Protein AF-A0A7R9ZT60-F1 (afdb_monomer_lite)

Foldseek 3Di:
DVVVVVVVVVLVVVLVVVVVVLQVVQVQQQDQCNPVVSVVVVQDAFPDKDDWDWQADPVPDDLQAWTWIWMWTAGLFKIKIKIKTFQAHPDAQKKKAFWWKDQPDKPFPQKAWDDWATDGIGHHRGIHIIMTMITGDLVRDPFKMKTWIKIKIFIFGADRVRRHGPDDDPPDPPRGGHIDIGTTDIDMDGSVSSD

InterPro domains:
  IPR013040 Coatomer, gamma subunit, appendage, Ig-like subdomain [PF08752] (29-165)
  IPR013041 Clathrin adaptor, appendage, Ig-like subdomain superfamily [SSF49348] (42-165)
  IPR037067 Coatomer, gamma subunit, appendage domain superfamily [G3DSA:2.60.40.1480] (16-170)

Sequence (195 aa):
RRLTVVSSLLRSKYVALKEKLTDAQLKAQASLHVVPQLKSLNLGDPIHSTKPIKARPSSSASSTFPDVTIVKHFFPRHVVIQAIVTNNANVDGRALGNVAFVVAESSEEAIQPAIRVPIRVLPHKAGGAAWCVLSALPQRMEGTATLTCELRYTVLAIDTTTGAPLSFGLGNPGSNGRTFIEELQDLEVFSSHFA

pLDDT: mean 88.37, std 12.31, range [35.12, 98.19]

Radius of gyration: 19.37 Å; chains: 1; bounding box: 49×36×64 Å

Structure (mmCIF, N/CA/C/O back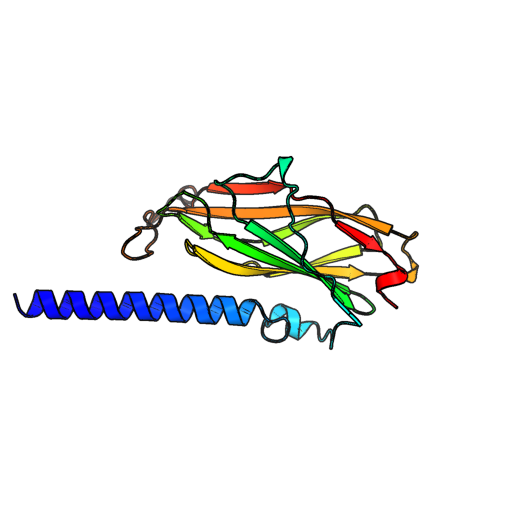bone):
data_AF-A0A7R9ZT60-F1
#
_entry.id   AF-A0A7R9ZT60-F1
#
loop_
_atom_site.group_PDB
_atom_site.id
_atom_site.type_symbol
_atom_site.label_atom_id
_atom_site.label_alt_id
_atom_site.label_comp_id
_atom_site.label_asym_id
_atom_site.label_entity_id
_atom_site.label_seq_id
_atom_site.pdbx_PDB_ins_code
_atom_site.Cartn_x
_atom_site.Cartn_y
_atom_site.Cartn_z
_atom_site.occupancy
_atom_site.B_iso_or_equiv
_atom_site.auth_seq_id
_atom_site.auth_comp_id
_atom_site.auth_asym_id
_atom_site.auth_atom_id
_atom_site.pdbx_PDB_model_num
ATOM 1 N N . ARG A 1 1 ? 26.940 -8.535 -38.379 1.00 63.97 1 ARG A N 1
ATOM 2 C CA . ARG A 1 1 ? 25.477 -8.404 -38.625 1.00 63.97 1 ARG A CA 1
ATOM 3 C C . ARG A 1 1 ? 24.659 -9.511 -37.942 1.00 63.97 1 ARG A C 1
ATOM 5 O O . ARG A 1 1 ? 23.890 -9.163 -37.064 1.00 63.97 1 ARG A O 1
ATOM 12 N N . ARG A 1 2 ? 24.840 -10.815 -38.237 1.00 74.00 2 ARG A N 1
ATOM 13 C CA . ARG A 1 2 ? 24.068 -11.905 -37.577 1.00 74.00 2 ARG A CA 1
ATOM 14 C C . ARG A 1 2 ? 24.218 -11.957 -36.045 1.00 7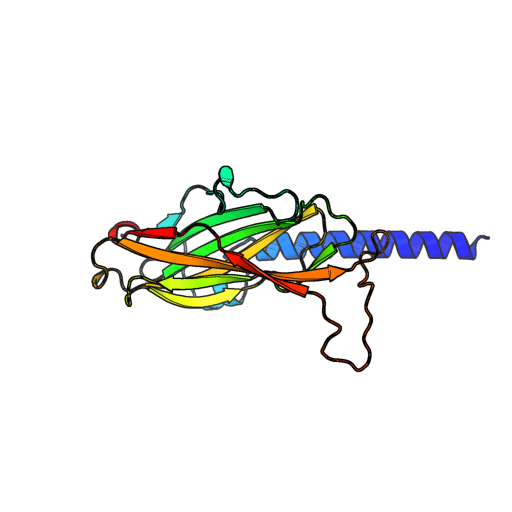4.00 2 ARG A C 1
ATOM 16 O O . ARG A 1 2 ? 23.215 -12.022 -35.351 1.00 74.00 2 ARG A O 1
ATOM 23 N N . LEU A 1 3 ? 25.441 -11.836 -35.520 1.00 75.75 3 LEU A N 1
ATOM 24 C CA . LEU A 1 3 ? 25.692 -11.823 -34.067 1.00 75.75 3 LEU A CA 1
ATOM 25 C C . LEU A 1 3 ? 25.006 -10.649 -33.346 1.00 75.75 3 LEU A C 1
ATOM 27 O O . LEU A 1 3 ? 24.525 -10.810 -32.232 1.00 75.75 3 LEU A O 1
ATOM 31 N N . THR A 1 4 ? 24.909 -9.491 -34.005 1.00 79.00 4 THR A N 1
ATOM 32 C CA . THR A 1 4 ? 24.228 -8.294 -33.488 1.00 79.00 4 THR A CA 1
ATOM 33 C C . THR A 1 4 ? 22.714 -8.493 -33.379 1.00 79.00 4 THR A C 1
ATOM 35 O O . THR A 1 4 ? 22.101 -8.017 -32.433 1.00 79.00 4 THR A O 1
ATOM 38 N N . VAL A 1 5 ? 22.112 -9.216 -34.329 1.00 83.19 5 VAL A N 1
ATOM 39 C CA . VAL A 1 5 ? 20.673 -9.535 -34.316 1.00 83.19 5 VAL A CA 1
ATOM 40 C C . VAL A 1 5 ? 20.353 -10.596 -33.262 1.00 83.19 5 VAL A C 1
ATOM 42 O O . VAL A 1 5 ? 19.357 -10.497 -32.554 1.00 83.19 5 VAL A O 1
ATOM 45 N N . VAL A 1 6 ? 21.211 -11.608 -33.112 1.00 84.88 6 VAL A N 1
ATOM 46 C CA . VAL A 1 6 ? 21.026 -12.634 -32.074 1.00 84.88 6 VAL A CA 1
ATOM 47 C C . VAL A 1 6 ? 21.158 -12.022 -30.677 1.00 84.88 6 VAL A C 1
ATOM 49 O O . VAL A 1 6 ? 20.345 -12.310 -29.800 1.00 84.88 6 VAL A O 1
ATOM 52 N N . SER A 1 7 ? 22.140 -11.141 -30.463 1.00 83.25 7 SER A N 1
ATOM 53 C CA . SER A 1 7 ? 22.322 -10.487 -29.165 1.00 83.25 7 SER A CA 1
ATOM 54 C C . SER A 1 7 ? 21.189 -9.515 -28.826 1.00 83.25 7 SER A C 1
ATOM 56 O O . SER A 1 7 ? 20.763 -9.477 -27.670 1.00 83.25 7 SER A O 1
ATOM 58 N N . SER A 1 8 ? 20.647 -8.779 -29.803 1.00 82.38 8 SER A N 1
ATOM 59 C CA . SER A 1 8 ? 19.479 -7.919 -29.575 1.00 82.38 8 SER A CA 1
ATOM 60 C C . SER A 1 8 ? 18.228 -8.732 -29.229 1.00 82.38 8 SER A C 1
ATOM 62 O O . SER A 1 8 ? 17.511 -8.373 -28.294 1.00 82.38 8 SER A O 1
ATOM 64 N N . LEU A 1 9 ? 18.011 -9.869 -29.897 1.00 87.50 9 LEU A N 1
ATOM 65 C CA . LEU A 1 9 ? 16.890 -10.766 -29.613 1.00 87.50 9 LEU A CA 1
ATOM 66 C C . LEU A 1 9 ? 16.971 -11.366 -28.201 1.00 87.50 9 LEU A C 1
ATOM 68 O O . LEU A 1 9 ? 15.975 -11.388 -27.478 1.00 87.50 9 LEU A O 1
ATOM 72 N N . LEU A 1 10 ? 18.159 -11.817 -27.783 1.00 88.69 10 LEU A N 1
ATOM 73 C CA . LEU A 1 10 ? 18.378 -12.346 -26.432 1.00 88.69 10 LEU A CA 1
ATOM 74 C C . LEU A 1 10 ? 18.135 -11.283 -25.357 1.00 88.69 10 LEU A C 1
ATOM 76 O O . LEU A 1 10 ? 17.474 -11.574 -24.360 1.00 88.69 10 LEU A O 1
ATOM 80 N N . ARG A 1 11 ? 18.611 -10.048 -25.572 1.00 84.38 11 ARG A N 1
ATOM 81 C CA . ARG A 1 11 ? 18.344 -8.922 -24.662 1.00 84.38 11 ARG A CA 1
ATOM 82 C C . ARG A 1 11 ? 16.852 -8.622 -24.567 1.00 84.38 11 ARG A C 1
ATOM 84 O O . ARG A 1 11 ? 16.339 -8.514 -23.460 1.00 84.38 11 ARG A O 1
ATOM 91 N N . SER A 1 12 ? 16.153 -8.556 -25.699 1.00 85.12 12 SER A N 1
ATOM 92 C CA . SER A 1 12 ? 14.703 -8.337 -25.728 1.00 85.12 12 SER A CA 1
ATOM 93 C C . SER A 1 12 ? 13.950 -9.428 -24.957 1.00 85.12 12 SER A C 1
ATOM 95 O O . SER A 1 12 ? 13.127 -9.121 -24.094 1.00 85.12 12 SER A O 1
ATOM 97 N N . LYS A 1 13 ? 14.294 -10.704 -25.178 1.00 88.69 13 LYS A N 1
ATOM 98 C CA . LYS A 1 13 ? 13.689 -11.829 -24.450 1.00 88.69 13 LYS A CA 1
ATOM 99 C C . LYS A 1 13 ? 13.972 -11.764 -22.947 1.00 88.69 13 LYS A C 1
ATOM 101 O O . LYS A 1 13 ? 13.076 -12.037 -22.152 1.00 88.69 13 LYS A O 1
ATOM 106 N N . TYR A 1 14 ? 15.196 -11.410 -22.559 1.00 87.56 14 TYR A N 1
ATOM 107 C CA . TYR A 1 14 ? 15.568 -11.241 -21.155 1.00 87.56 14 TYR A CA 1
ATOM 108 C C . TYR A 1 14 ? 14.751 -10.132 -20.479 1.00 87.56 14 TYR A C 1
ATOM 110 O O . TYR A 1 14 ? 14.194 -10.365 -19.408 1.00 87.56 14 TYR A O 1
ATOM 118 N N . VAL A 1 15 ? 14.622 -8.964 -21.120 1.00 86.06 15 VAL A N 1
ATOM 119 C CA . VAL A 1 15 ? 13.821 -7.839 -20.604 1.00 86.06 15 VAL A CA 1
ATOM 120 C C . VAL A 1 15 ? 12.359 -8.255 -20.422 1.00 86.06 15 VAL A C 1
ATOM 122 O O . VAL A 1 15 ? 11.822 -8.098 -19.329 1.00 86.06 15 VAL A O 1
ATOM 125 N N . ALA A 1 16 ? 11.756 -8.898 -21.426 1.00 87.19 16 ALA A N 1
ATOM 126 C CA . ALA A 1 16 ? 10.368 -9.356 -21.347 1.00 87.19 16 ALA A CA 1
ATOM 127 C C . ALA A 1 16 ? 10.136 -10.412 -20.247 1.00 87.19 16 ALA A C 1
ATOM 129 O O . ALA A 1 16 ? 9.094 -10.429 -19.595 1.00 87.19 16 ALA A O 1
ATOM 130 N N . LEU A 1 17 ? 11.094 -11.320 -20.023 1.00 90.81 17 LEU A N 1
ATOM 131 C CA . LEU A 1 17 ? 11.002 -12.302 -18.935 1.00 90.81 17 LEU A CA 1
ATOM 132 C C . LEU A 1 17 ? 11.141 -11.647 -17.559 1.00 90.81 17 LEU A C 1
ATOM 134 O O . LEU A 1 17 ? 10.429 -12.028 -16.632 1.00 90.81 17 LEU A O 1
ATOM 138 N N . LYS A 1 18 ? 12.033 -10.661 -17.430 1.00 87.50 18 LYS A N 1
ATOM 139 C CA . LYS A 1 18 ? 12.212 -9.890 -16.197 1.00 87.50 18 LYS A CA 1
ATOM 140 C C . LYS A 1 18 ? 10.949 -9.101 -15.843 1.00 87.50 18 LYS A C 1
ATOM 142 O O . LYS A 1 18 ? 10.553 -9.094 -14.680 1.00 87.50 18 LYS A O 1
ATOM 147 N N . GLU A 1 19 ? 10.306 -8.488 -16.832 1.00 86.88 19 GLU A N 1
ATOM 148 C CA . GLU A 1 19 ? 9.023 -7.795 -16.672 1.00 86.88 19 GLU A CA 1
ATOM 149 C C . GLU A 1 19 ? 7.934 -8.757 -16.180 1.00 86.88 19 GLU A C 1
ATOM 151 O O . GLU A 1 19 ? 7.398 -8.567 -15.091 1.00 86.88 19 GLU A O 1
ATOM 156 N N . LYS A 1 20 ? 7.722 -9.883 -16.878 1.00 91.00 20 LYS A N 1
ATOM 157 C CA . LYS A 1 20 ? 6.742 -10.909 -16.469 1.00 91.00 20 LYS A CA 1
ATOM 158 C C . LYS A 1 20 ? 6.988 -11.462 -15.068 1.00 91.00 20 LYS A C 1
ATOM 160 O O . LYS A 1 20 ? 6.037 -11.722 -14.334 1.00 91.00 20 LYS A O 1
ATOM 165 N N . LEU A 1 21 ? 8.253 -11.678 -14.703 1.00 91.31 21 LEU A N 1
ATOM 166 C CA . LEU A 1 21 ? 8.616 -12.119 -13.358 1.00 91.31 21 LEU A CA 1
ATOM 167 C C . LEU A 1 21 ? 8.248 -11.056 -12.318 1.00 91.31 21 LEU A C 1
ATOM 169 O O . LEU A 1 21 ? 7.684 -11.398 -11.282 1.00 91.31 21 LEU A O 1
ATOM 173 N N . THR A 1 22 ? 8.536 -9.786 -12.608 1.00 89.94 22 THR A N 1
ATOM 174 C CA . THR A 1 22 ? 8.212 -8.662 -11.721 1.00 89.94 22 THR A CA 1
ATOM 175 C C . THR A 1 22 ? 6.700 -8.540 -11.533 1.00 89.94 22 THR A C 1
ATOM 177 O O . THR A 1 22 ? 6.233 -8.481 -10.399 1.00 89.94 22 THR A O 1
ATOM 180 N N . ASP A 1 23 ? 5.918 -8.611 -12.610 1.00 91.25 23 ASP A N 1
ATOM 181 C CA . ASP A 1 23 ? 4.453 -8.553 -12.542 1.00 91.25 23 ASP A CA 1
ATOM 182 C C . ASP A 1 23 ? 3.864 -9.723 -11.749 1.00 91.25 23 ASP A C 1
ATOM 184 O O . ASP A 1 23 ? 2.971 -9.542 -10.917 1.00 91.25 23 ASP A O 1
ATOM 188 N N . ALA A 1 24 ? 4.385 -10.935 -11.961 1.00 92.75 24 ALA A N 1
ATOM 189 C CA . ALA A 1 24 ? 3.968 -12.110 -11.205 1.00 92.75 24 ALA A CA 1
ATOM 190 C C . ALA A 1 24 ? 4.291 -11.965 -9.709 1.00 92.75 24 ALA A C 1
ATOM 192 O O . ALA A 1 24 ? 3.464 -12.324 -8.869 1.00 92.75 24 ALA A O 1
ATOM 193 N N . GLN A 1 25 ? 5.456 -11.404 -9.369 1.00 92.81 25 GLN A N 1
ATOM 194 C CA . GLN A 1 25 ? 5.847 -11.118 -7.986 1.00 92.81 25 GLN A CA 1
ATOM 195 C C . GLN A 1 25 ? 4.946 -10.057 -7.344 1.00 92.81 25 GLN A C 1
ATOM 197 O O . GLN A 1 25 ? 4.485 -10.262 -6.222 1.00 92.81 25 GLN A O 1
ATOM 202 N N . LEU A 1 26 ? 4.640 -8.966 -8.053 1.00 94.75 26 LEU A N 1
ATOM 203 C CA . LEU A 1 26 ? 3.733 -7.918 -7.573 1.00 94.75 26 LEU A CA 1
ATOM 204 C C . LEU A 1 26 ? 2.318 -8.462 -7.347 1.00 94.75 26 LEU A C 1
ATOM 206 O O . LEU A 1 26 ? 1.715 -8.206 -6.302 1.00 94.75 26 LEU A O 1
ATOM 210 N N . LYS A 1 27 ? 1.812 -9.279 -8.278 1.00 93.75 27 LYS A N 1
ATOM 211 C CA . LYS A 1 27 ? 0.505 -9.937 -8.155 1.00 93.75 27 LYS A CA 1
ATOM 212 C C . LYS A 1 27 ? 0.464 -10.927 -6.991 1.00 93.75 27 LYS A C 1
ATOM 214 O O . LYS A 1 27 ? -0.520 -10.957 -6.258 1.00 93.75 27 LYS A O 1
ATOM 219 N N . ALA A 1 28 ? 1.520 -11.716 -6.803 1.00 91.75 28 ALA A N 1
ATOM 220 C CA . ALA A 1 28 ? 1.641 -12.629 -5.670 1.00 91.75 28 ALA A CA 1
ATOM 221 C C . ALA A 1 28 ? 1.663 -11.863 -4.337 1.00 91.75 28 ALA A C 1
ATOM 223 O O . ALA A 1 28 ? 0.923 -12.206 -3.418 1.00 91.75 28 ALA A O 1
ATOM 224 N N . GLN A 1 29 ? 2.444 -10.782 -4.253 1.00 92.06 29 GLN A N 1
ATOM 225 C CA . GLN A 1 29 ? 2.519 -9.925 -3.068 1.00 92.06 29 GLN A CA 1
ATOM 226 C C . GLN A 1 29 ? 1.194 -9.202 -2.767 1.00 92.06 29 GLN A C 1
ATOM 228 O O . GLN A 1 29 ? 0.938 -8.851 -1.618 1.00 92.06 29 GLN A O 1
ATOM 233 N N . ALA A 1 30 ? 0.329 -9.003 -3.763 1.00 91.62 30 ALA A N 1
ATOM 234 C CA . ALA A 1 30 ? -1.000 -8.427 -3.571 1.00 91.62 30 ALA A CA 1
ATOM 235 C C . ALA A 1 30 ? -2.020 -9.375 -2.916 1.00 91.62 30 ALA A C 1
ATOM 237 O O . ALA A 1 30 ? -3.130 -8.940 -2.613 1.00 91.62 30 ALA A O 1
ATOM 238 N N . SER A 1 31 ? -1.659 -10.634 -2.650 1.00 91.62 31 SER A N 1
ATOM 239 C CA . SER A 1 31 ? -2.513 -11.590 -1.943 1.00 91.62 31 SER A CA 1
ATOM 240 C C . SER A 1 31 ? -2.090 -11.772 -0.484 1.00 91.62 31 SER A C 1
ATOM 242 O O . SER A 1 31 ? -0.956 -12.161 -0.199 1.00 91.62 31 SER A O 1
ATOM 244 N N . LEU A 1 32 ? -3.039 -11.585 0.438 1.00 87.62 32 LEU A N 1
ATOM 245 C CA . LEU A 1 32 ? -2.836 -11.742 1.882 1.00 87.62 32 LEU A CA 1
ATOM 246 C C . LEU A 1 32 ? -2.261 -13.123 2.259 1.00 87.62 32 LEU A C 1
ATOM 248 O O . LEU A 1 32 ? -1.380 -13.217 3.110 1.00 87.62 32 LEU A O 1
ATOM 252 N N . HIS A 1 33 ? -2.719 -14.192 1.599 1.00 87.75 33 HIS A N 1
ATOM 253 C CA . HIS A 1 33 ? -2.341 -15.575 1.929 1.00 87.75 33 HIS A CA 1
ATOM 254 C C . HIS A 1 33 ? -0.973 -15.996 1.375 1.00 87.75 33 HIS A C 1
ATOM 256 O O . HIS A 1 33 ? -0.429 -17.030 1.774 1.00 87.75 33 HIS A O 1
ATOM 262 N N . VAL A 1 34 ? -0.424 -15.225 0.434 1.00 89.50 34 VAL A N 1
ATOM 263 C CA . VAL A 1 34 ? 0.837 -15.548 -0.246 1.00 89.50 34 VAL A CA 1
ATOM 264 C C . VAL A 1 34 ? 2.023 -14.868 0.432 1.00 89.50 34 VAL A C 1
ATOM 266 O O . VAL A 1 34 ? 3.113 -15.439 0.466 1.00 89.50 34 VAL A O 1
ATOM 269 N N . VAL A 1 35 ? 1.826 -13.676 1.002 1.00 91.31 35 VAL A N 1
ATOM 270 C CA . VAL A 1 35 ? 2.891 -12.905 1.656 1.00 91.31 35 VAL A CA 1
ATOM 271 C C . VAL A 1 35 ? 3.379 -13.632 2.920 1.00 91.31 35 VAL A C 1
ATOM 273 O O . VAL A 1 35 ? 2.616 -13.741 3.883 1.00 91.31 35 VAL A O 1
ATOM 276 N N . PRO A 1 36 ? 4.648 -14.089 2.985 1.00 90.81 36 PRO A N 1
ATOM 277 C CA . PRO A 1 36 ? 5.137 -14.913 4.095 1.00 90.81 36 PRO A CA 1
ATOM 278 C C . PRO A 1 36 ? 4.991 -14.258 5.470 1.00 90.81 36 PRO A C 1
ATOM 280 O O . PRO A 1 36 ? 4.595 -14.923 6.422 1.00 90.81 36 PRO A O 1
ATOM 283 N N . GLN A 1 37 ? 5.255 -12.952 5.560 1.00 91.81 37 GLN A N 1
ATOM 284 C CA . GLN A 1 37 ? 5.154 -12.180 6.801 1.00 91.81 37 GLN A CA 1
ATOM 285 C C . GLN A 1 37 ? 3.712 -12.072 7.316 1.00 91.81 37 GLN A C 1
ATOM 287 O O . GLN A 1 37 ? 3.495 -11.973 8.520 1.00 91.81 37 GLN A O 1
ATOM 292 N N . LEU A 1 38 ? 2.724 -12.079 6.416 1.00 92.12 38 LEU A N 1
ATOM 293 C CA . LEU A 1 38 ? 1.307 -12.058 6.788 1.00 92.12 38 LEU A CA 1
ATOM 294 C C . LEU A 1 38 ? 0.827 -13.472 7.110 1.00 92.12 38 LEU A C 1
ATOM 296 O O . LEU A 1 38 ? 0.123 -13.680 8.094 1.00 92.12 38 LEU A O 1
ATOM 300 N N . LYS A 1 39 ? 1.293 -14.466 6.346 1.00 91.19 39 LYS A N 1
ATOM 301 C CA . LYS A 1 39 ? 1.013 -15.879 6.602 1.00 91.19 39 LYS A CA 1
ATOM 302 C C . LYS A 1 39 ? 1.511 -16.321 7.980 1.00 91.19 39 LYS A C 1
ATOM 304 O O . LYS A 1 39 ? 0.794 -17.037 8.668 1.00 91.19 39 LYS A O 1
ATOM 309 N N . SER A 1 40 ? 2.686 -15.861 8.418 1.00 91.50 40 SER A N 1
ATOM 310 C CA . SER A 1 40 ? 3.230 -16.199 9.743 1.00 91.50 40 SER A CA 1
ATOM 311 C C . SER A 1 40 ? 2.381 -15.703 10.915 1.00 91.50 40 SER A C 1
ATOM 313 O O . SER A 1 40 ? 2.527 -16.218 12.019 1.00 91.50 40 SER A O 1
ATOM 315 N N . LEU A 1 41 ? 1.492 -14.729 10.694 1.00 90.81 41 LEU A N 1
ATOM 316 C CA . LEU A 1 41 ? 0.574 -14.240 11.723 1.00 90.81 41 LEU A CA 1
ATOM 317 C C . LEU A 1 41 ? -0.646 -15.147 11.931 1.00 90.81 41 LEU A C 1
ATOM 319 O O . LEU A 1 41 ? -1.359 -14.958 12.912 1.00 90.81 41 LEU A O 1
ATOM 323 N N . ASN A 1 42 ? -0.894 -16.112 11.033 1.00 91.44 42 ASN A N 1
ATOM 324 C CA . ASN A 1 42 ? -2.027 -17.043 11.104 1.00 91.44 42 ASN A CA 1
ATOM 325 C C . ASN A 1 42 ? -3.370 -16.340 11.390 1.00 91.44 42 ASN A C 1
ATOM 327 O O . ASN A 1 42 ? -4.144 -16.779 12.236 1.00 91.44 42 ASN A O 1
ATOM 331 N N . LEU A 1 43 ? -3.636 -15.232 10.690 1.00 90.25 43 LEU A N 1
ATOM 332 C CA . LEU A 1 43 ? -4.810 -14.385 10.937 1.00 90.25 43 LEU A CA 1
ATOM 333 C C . LEU A 1 43 ? -6.149 -15.062 10.592 1.00 90.25 43 LEU A C 1
ATOM 335 O O . LEU A 1 43 ? -7.186 -14.615 11.070 1.00 90.25 43 LEU A O 1
ATOM 339 N N . GLY A 1 44 ? -6.126 -16.130 9.786 1.00 90.88 44 GLY A N 1
ATOM 340 C CA . GLY A 1 44 ? -7.329 -16.726 9.206 1.00 90.88 44 GLY A CA 1
ATOM 341 C C . GLY A 1 44 ? -7.914 -15.849 8.099 1.00 90.88 44 GLY A C 1
ATOM 342 O O . GLY A 1 44 ? -7.181 -15.103 7.444 1.00 90.88 44 GLY A O 1
ATOM 343 N N . ASP A 1 45 ? -9.225 -15.949 7.900 1.00 93.06 45 ASP A N 1
ATOM 344 C CA . ASP A 1 45 ? -9.967 -15.091 6.978 1.00 93.06 45 ASP A CA 1
ATOM 345 C C . ASP A 1 45 ? -10.453 -13.818 7.687 1.00 93.06 45 ASP A C 1
ATOM 347 O O . ASP A 1 45 ? -10.757 -13.852 8.885 1.00 93.06 45 ASP A O 1
ATOM 351 N N . PRO A 1 46 ? -10.516 -12.676 6.980 1.00 95.62 46 PRO A N 1
ATOM 352 C CA . PRO A 1 46 ? -11.038 -11.448 7.560 1.00 95.62 46 PRO A CA 1
ATOM 353 C C . PRO A 1 46 ? -12.529 -11.591 7.886 1.00 95.62 46 PRO A C 1
ATOM 355 O O . PRO A 1 46 ? -13.288 -12.140 7.089 1.00 95.62 46 PRO A O 1
ATOM 358 N N . ILE A 1 47 ? -12.955 -11.015 9.015 1.00 96.81 47 ILE A N 1
ATOM 359 C CA . ILE A 1 47 ? -14.373 -10.871 9.395 1.00 96.81 47 ILE A CA 1
ATOM 360 C C . ILE A 1 47 ? -15.104 -10.119 8.283 1.00 96.81 47 ILE A C 1
ATOM 362 O O . ILE A 1 47 ? -16.150 -10.541 7.797 1.00 96.81 47 ILE A O 1
ATOM 366 N N . HIS A 1 48 ? -14.515 -9.003 7.851 1.00 96.06 48 HIS A N 1
ATOM 367 C CA . HIS A 1 48 ? -14.950 -8.268 6.677 1.00 96.06 48 HIS A CA 1
ATOM 368 C C . HIS A 1 48 ? -13.817 -7.397 6.125 1.00 96.06 48 HIS A C 1
ATOM 370 O O . HIS A 1 48 ? -12.748 -7.241 6.720 1.00 96.06 48 HIS A O 1
ATOM 376 N N . SER A 1 49 ? -14.048 -6.829 4.944 1.00 97.44 49 SER A N 1
ATOM 377 C CA . SER A 1 49 ? -13.133 -5.893 4.292 1.00 97.44 49 SER A CA 1
ATOM 378 C C . SER A 1 49 ? -13.901 -4.696 3.753 1.00 97.44 49 SER A C 1
ATOM 380 O O . SER A 1 49 ? -15.037 -4.837 3.297 1.00 97.44 49 SER A O 1
ATOM 382 N N . THR A 1 50 ? -13.298 -3.512 3.791 1.00 97.81 50 THR A N 1
ATOM 383 C CA . THR A 1 50 ? -13.942 -2.309 3.251 1.00 97.81 50 THR A CA 1
ATOM 384 C C . THR A 1 50 ? -13.925 -2.293 1.730 1.00 97.81 50 THR A C 1
ATOM 386 O O . THR A 1 50 ? -13.111 -2.952 1.082 1.00 97.81 50 THR A O 1
ATOM 389 N N . LYS A 1 51 ? -14.782 -1.458 1.134 1.00 96.88 51 LYS A N 1
ATOM 390 C CA . LYS A 1 51 ? -14.599 -1.080 -0.270 1.00 96.88 51 LYS A CA 1
ATOM 391 C C . LYS A 1 51 ? -13.273 -0.316 -0.433 1.00 96.88 51 LYS A C 1
ATOM 393 O O . LYS A 1 51 ? -12.869 0.375 0.508 1.00 96.88 51 LYS A O 1
ATOM 398 N N . PRO A 1 52 ? -12.610 -0.417 -1.598 1.00 96.88 52 PRO A N 1
ATOM 399 C CA . PRO A 1 52 ? -11.410 0.360 -1.874 1.00 96.88 52 PRO A CA 1
ATOM 400 C C . PRO A 1 52 ? -11.705 1.864 -1.855 1.00 96.88 52 PRO A C 1
ATOM 402 O O . PRO A 1 52 ? -12.656 2.317 -2.496 1.00 96.88 52 PRO A O 1
ATOM 405 N N . ILE A 1 53 ? -10.886 2.635 -1.141 1.00 95.50 53 ILE A N 1
ATOM 406 C CA . ILE A 1 53 ? -10.988 4.099 -1.051 1.00 95.50 53 ILE A CA 1
ATOM 407 C C . ILE A 1 53 ? -9.706 4.753 -1.564 1.00 95.50 53 ILE A C 1
ATOM 409 O O . ILE A 1 53 ? -8.610 4.263 -1.302 1.00 95.50 53 ILE A O 1
ATOM 413 N N . LYS A 1 54 ? -9.808 5.868 -2.293 1.00 94.88 54 LYS A N 1
ATOM 414 C CA . LYS A 1 54 ? -8.613 6.632 -2.682 1.00 94.88 54 LYS A CA 1
ATOM 415 C C . LYS A 1 54 ? -7.987 7.227 -1.431 1.00 94.88 54 LYS A C 1
ATOM 417 O O . LYS A 1 54 ? -8.705 7.849 -0.661 1.00 94.88 54 LYS A O 1
ATOM 422 N N . ALA A 1 55 ? -6.681 7.057 -1.247 1.00 93.19 55 ALA A N 1
ATOM 423 C CA . ALA A 1 55 ? -5.970 7.563 -0.070 1.00 93.19 55 ALA A CA 1
ATOM 424 C C . ALA A 1 55 ? -5.779 9.086 -0.084 1.00 93.19 55 ALA A C 1
ATOM 426 O O . ALA A 1 55 ? -5.323 9.667 0.893 1.00 93.19 55 ALA A O 1
ATOM 427 N N . ARG A 1 56 ? -6.082 9.724 -1.216 1.00 88.50 56 ARG A N 1
ATOM 428 C CA . ARG A 1 56 ? -5.901 11.148 -1.437 1.00 88.50 56 ARG A CA 1
ATOM 429 C C . ARG A 1 56 ? -7.222 11.758 -1.908 1.00 88.50 56 ARG A C 1
ATOM 431 O O . ARG A 1 56 ? -7.810 11.231 -2.863 1.00 88.50 56 ARG A O 1
ATOM 438 N N . PRO A 1 57 ? -7.671 12.871 -1.306 1.00 79.12 57 PRO A N 1
ATOM 439 C CA . PRO A 1 57 ? -8.822 13.601 -1.811 1.00 79.12 57 PRO A CA 1
ATOM 440 C C . PRO A 1 57 ? -8.499 14.206 -3.181 1.00 79.12 57 PRO A C 1
ATOM 442 O O . PRO A 1 57 ? -7.347 14.518 -3.495 1.00 79.12 57 PRO A O 1
ATOM 445 N N . SER A 1 58 ? -9.522 14.404 -4.013 1.00 73.00 58 SER A N 1
ATOM 446 C CA . SER A 1 58 ? -9.354 14.949 -5.369 1.00 73.00 58 SER A CA 1
ATOM 447 C C . SER A 1 58 ? -8.687 16.326 -5.389 1.00 73.00 58 SER A C 1
ATOM 449 O O . SER A 1 58 ? -7.990 16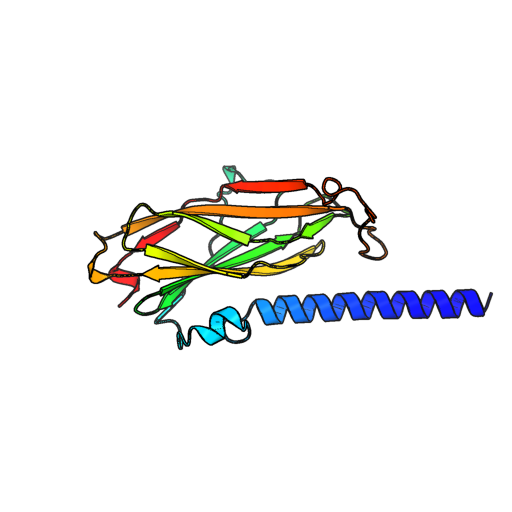.640 -6.348 1.00 73.00 58 SER A O 1
ATOM 451 N N . SER A 1 59 ? -8.854 17.121 -4.329 1.00 72.06 59 SER A N 1
ATOM 452 C CA . SER A 1 59 ? -8.233 18.440 -4.157 1.00 72.06 59 SER A CA 1
ATOM 453 C C . SER A 1 59 ? -6.709 18.401 -4.038 1.00 72.06 59 SER A C 1
ATOM 455 O O . SER A 1 59 ? -6.059 19.392 -4.354 1.00 72.06 59 SER A O 1
ATOM 457 N N . SER A 1 60 ? -6.138 17.272 -3.613 1.00 73.88 60 SER A N 1
ATOM 458 C CA . SER A 1 60 ? -4.694 17.121 -3.416 1.00 73.88 60 SER A CA 1
ATOM 459 C C . SER A 1 60 ? -4.042 16.258 -4.496 1.00 73.88 60 SER A C 1
ATOM 461 O O . SER A 1 60 ? -2.835 16.035 -4.427 1.00 73.88 60 SER A O 1
ATOM 463 N N . ALA A 1 61 ? -4.803 15.726 -5.463 1.00 73.06 61 ALA A N 1
ATOM 464 C CA . ALA A 1 61 ? -4.302 14.833 -6.511 1.00 73.06 61 ALA A CA 1
ATOM 465 C C . ALA A 1 61 ? -3.176 15.487 -7.332 1.00 73.06 61 ALA A C 1
ATOM 467 O O . ALA A 1 61 ? -3.308 16.618 -7.790 1.00 73.06 61 ALA A O 1
ATOM 468 N N . SER A 1 62 ? -2.077 14.760 -7.549 1.00 80.25 62 SER A N 1
ATOM 469 C CA . SER A 1 62 ? -0.976 15.206 -8.407 1.00 80.25 62 SER A CA 1
ATOM 470 C C . SER A 1 62 ? -0.634 14.134 -9.424 1.00 80.25 62 SER A C 1
ATOM 472 O O . SER A 1 62 ? -0.463 12.972 -9.065 1.00 80.25 62 SER A O 1
ATOM 474 N N . SER A 1 63 ? -0.411 14.543 -10.671 1.00 81.94 63 SER A N 1
ATOM 475 C CA . SER A 1 63 ? 0.087 13.668 -11.738 1.00 81.94 63 SER A CA 1
ATOM 476 C C . SER A 1 63 ? 1.546 13.228 -11.544 1.00 81.94 63 SER A C 1
ATOM 478 O O . SER A 1 63 ? 2.059 12.434 -12.333 1.00 81.94 63 SER A O 1
ATOM 480 N N . THR A 1 64 ? 2.234 13.745 -10.520 1.00 84.19 64 THR A N 1
ATOM 481 C CA . THR A 1 64 ? 3.616 13.380 -10.177 1.00 84.19 64 THR A CA 1
ATOM 482 C C . THR A 1 64 ? 3.714 12.357 -9.045 1.00 84.19 64 THR A C 1
ATOM 484 O O . THR A 1 64 ? 4.776 11.747 -8.881 1.00 84.19 64 THR A O 1
ATOM 487 N N . PHE A 1 65 ? 2.639 12.121 -8.291 1.00 88.56 65 PHE A N 1
ATOM 488 C CA . PHE A 1 65 ? 2.588 11.127 -7.216 1.00 88.56 65 PHE A CA 1
ATOM 489 C C . PHE A 1 65 ? 2.040 9.790 -7.731 1.00 88.56 65 PHE A C 1
ATOM 491 O O . PHE A 1 65 ? 1.388 9.765 -8.774 1.00 88.56 65 PHE A O 1
ATOM 498 N N . PRO A 1 66 ? 2.372 8.660 -7.084 1.00 92.31 66 PRO A N 1
ATOM 499 C CA . PRO A 1 66 ? 1.683 7.411 -7.368 1.00 92.31 66 PRO A CA 1
ATOM 500 C C . PRO A 1 66 ? 0.217 7.481 -6.923 1.00 92.31 66 PRO A C 1
ATOM 502 O O . PRO A 1 66 ? -0.116 8.135 -5.936 1.00 92.31 66 PRO A O 1
ATOM 505 N N . ASP A 1 67 ? -0.650 6.742 -7.607 1.00 93.38 67 ASP A N 1
ATOM 506 C CA . ASP A 1 67 ? -2.014 6.528 -7.134 1.00 93.38 67 ASP A CA 1
ATOM 507 C C . ASP A 1 67 ? -2.023 5.505 -5.998 1.00 93.38 67 ASP A C 1
ATOM 509 O O . ASP A 1 67 ? -1.440 4.424 -6.117 1.00 93.38 67 ASP A O 1
ATOM 513 N N . VAL A 1 68 ? -2.736 5.820 -4.915 1.00 95.81 68 VAL A N 1
ATOM 514 C CA . VAL A 1 68 ? -2.874 4.946 -3.745 1.00 95.81 68 VAL A CA 1
ATOM 515 C C . VAL A 1 68 ? -4.348 4.703 -3.451 1.00 95.81 68 VAL A C 1
ATOM 517 O O . VAL A 1 68 ? -5.132 5.638 -3.264 1.00 95.81 68 VAL A O 1
ATOM 520 N N . THR A 1 69 ? -4.723 3.430 -3.379 1.00 96.88 69 THR A N 1
ATOM 521 C CA . THR A 1 69 ? -6.047 2.981 -2.942 1.00 96.88 69 THR A CA 1
ATOM 522 C C . THR A 1 69 ? -5.902 2.092 -1.716 1.00 96.88 69 THR A C 1
ATOM 524 O O . THR A 1 69 ? -5.055 1.204 -1.694 1.00 96.88 69 THR A O 1
ATOM 527 N N . ILE A 1 70 ? -6.728 2.318 -0.700 1.00 98.00 70 ILE A N 1
ATOM 528 C CA . ILE A 1 70 ? -6.681 1.602 0.571 1.00 98.00 70 ILE A CA 1
ATOM 529 C C . ILE A 1 70 ? -7.864 0.649 0.699 1.00 98.00 70 ILE A C 1
ATOM 531 O O . ILE A 1 70 ? -9.008 1.024 0.435 1.00 98.00 70 ILE A O 1
ATOM 535 N N . VAL A 1 71 ? -7.584 -0.563 1.171 1.00 98.12 71 VAL A N 1
ATOM 536 C CA . VAL A 1 71 ? -8.574 -1.514 1.686 1.00 98.12 71 VAL A CA 1
ATOM 537 C C . VAL A 1 71 ? -8.193 -1.866 3.123 1.00 98.12 71 VAL A C 1
ATOM 539 O O . VAL A 1 71 ? -7.027 -2.137 3.411 1.00 98.12 71 VAL A O 1
ATOM 542 N N . LYS A 1 72 ? -9.167 -1.846 4.036 1.00 98.12 72 LYS A N 1
ATOM 543 C CA . LYS A 1 72 ? -8.991 -2.278 5.428 1.00 98.12 72 LYS A CA 1
ATOM 544 C C . LYS A 1 72 ? -9.607 -3.664 5.580 1.00 98.12 72 LYS A C 1
ATOM 546 O O . LYS A 1 72 ? -10.778 -3.842 5.247 1.00 98.12 72 LYS A O 1
ATOM 551 N N . HIS A 1 73 ? -8.833 -4.619 6.075 1.00 97.62 73 HIS A N 1
ATOM 552 C CA . HIS A 1 73 ? -9.278 -5.975 6.385 1.00 97.62 73 HIS A CA 1
ATOM 553 C C . HIS A 1 73 ? -9.314 -6.150 7.899 1.00 97.62 73 HIS A C 1
ATOM 555 O O . HIS A 1 73 ? -8.293 -5.968 8.567 1.00 97.62 73 HIS A O 1
ATOM 561 N N . PHE A 1 74 ? -10.477 -6.497 8.434 1.00 97.81 74 PHE A N 1
ATOM 562 C CA . PHE A 1 74 ? -10.683 -6.619 9.871 1.00 97.81 74 PHE A CA 1
ATOM 563 C C . PHE A 1 74 ? -10.612 -8.075 10.313 1.00 97.81 74 PHE A C 1
ATOM 565 O O . PHE A 1 74 ? -11.224 -8.954 9.710 1.00 97.81 74 PHE A O 1
ATOM 572 N N . PHE A 1 75 ? -9.870 -8.312 11.386 1.00 96.94 75 PHE A N 1
ATOM 573 C CA . PHE A 1 75 ? -9.729 -9.588 12.082 1.00 96.94 75 PHE A CA 1
ATOM 574 C C . PHE A 1 75 ? -10.024 -9.354 13.563 1.00 96.94 75 PHE A C 1
ATOM 576 O O . PHE A 1 75 ? -9.834 -8.232 14.025 1.00 96.94 75 PHE A O 1
ATOM 583 N N . PRO A 1 76 ? -10.356 -10.382 14.362 1.00 95.38 76 PRO A N 1
ATOM 584 C CA . PRO A 1 76 ? -10.783 -10.183 15.752 1.00 95.38 76 PRO A CA 1
ATOM 585 C C . PRO A 1 76 ? -9.818 -9.366 16.631 1.00 95.38 76 PRO A C 1
ATOM 587 O O . PRO A 1 76 ? -10.233 -8.739 17.598 1.00 95.38 76 PRO A O 1
ATOM 590 N N . ARG A 1 77 ? -8.512 -9.385 16.321 1.00 95.44 77 ARG A N 1
ATOM 591 C CA . ARG A 1 77 ? -7.465 -8.656 17.067 1.00 95.44 77 ARG A CA 1
ATOM 592 C C . ARG A 1 77 ? -6.479 -7.895 16.181 1.00 95.44 77 ARG A C 1
ATOM 594 O O . ARG A 1 77 ? -5.403 -7.524 16.644 1.00 95.44 77 ARG A O 1
ATOM 601 N N . HIS A 1 78 ? -6.799 -7.720 14.902 1.00 97.25 78 HIS A N 1
ATOM 602 C CA . HIS A 1 78 ? -5.923 -7.024 13.963 1.00 97.25 78 HIS A CA 1
ATOM 603 C C . HIS A 1 78 ? -6.737 -6.258 12.932 1.00 97.25 78 HIS A C 1
ATOM 605 O O . HIS A 1 78 ? -7.799 -6.707 12.507 1.00 97.25 78 HIS A O 1
ATOM 611 N N . VAL A 1 79 ? -6.185 -5.150 12.456 1.00 97.50 79 VAL A N 1
ATOM 612 C CA . VAL A 1 79 ? -6.597 -4.563 11.182 1.00 97.50 79 VAL A CA 1
ATOM 613 C C . VAL A 1 79 ? -5.403 -4.593 10.239 1.00 97.50 79 VAL A C 1
ATOM 615 O O . VAL A 1 79 ? -4.295 -4.182 10.586 1.00 97.50 79 VAL A O 1
ATOM 618 N N . VAL A 1 80 ? -5.612 -5.144 9.048 1.00 97.81 80 VAL A N 1
ATOM 619 C CA . VAL A 1 80 ? -4.601 -5.191 7.993 1.00 97.81 80 VAL A CA 1
ATOM 620 C C . VAL A 1 80 ? -4.984 -4.178 6.931 1.00 97.81 80 VAL A C 1
ATOM 622 O O . VAL A 1 80 ? -6.041 -4.275 6.311 1.00 97.81 80 VAL A O 1
ATOM 625 N N . ILE A 1 81 ? -4.115 -3.201 6.719 1.00 98.19 81 ILE A N 1
ATOM 626 C CA . ILE A 1 81 ? -4.265 -2.174 5.700 1.00 98.19 81 ILE A CA 1
ATOM 627 C C . ILE A 1 81 ? -3.518 -2.629 4.448 1.00 98.19 81 ILE A C 1
ATOM 629 O O . ILE A 1 81 ? -2.295 -2.798 4.466 1.00 98.19 81 ILE A O 1
ATOM 633 N N . GLN A 1 82 ? -4.264 -2.815 3.363 1.00 97.94 82 GLN A N 1
ATOM 634 C CA . GLN A 1 82 ? -3.737 -3.026 2.023 1.00 97.94 82 GLN A CA 1
ATOM 635 C C . GLN A 1 82 ? -3.672 -1.681 1.300 1.00 97.94 82 GLN A C 1
ATOM 637 O O . GLN A 1 82 ? -4.703 -1.110 0.946 1.00 97.94 82 GLN A O 1
ATOM 642 N N . ALA A 1 83 ? -2.463 -1.192 1.048 1.00 98.06 83 ALA A N 1
ATOM 643 C CA . ALA A 1 83 ? -2.229 -0.038 0.195 1.00 98.06 83 ALA A CA 1
ATOM 644 C C . ALA A 1 83 ? -1.877 -0.511 -1.216 1.00 98.06 83 ALA A C 1
ATOM 646 O O . ALA A 1 83 ? -0.762 -0.966 -1.478 1.00 98.06 83 ALA A O 1
ATOM 647 N N . ILE A 1 84 ? -2.843 -0.418 -2.123 1.00 97.69 84 ILE A N 1
ATOM 648 C CA . ILE A 1 84 ? -2.680 -0.706 -3.546 1.00 97.69 84 ILE A CA 1
ATOM 649 C C . ILE A 1 84 ? -2.083 0.539 -4.197 1.00 97.69 84 ILE A C 1
ATOM 651 O O . ILE A 1 84 ? -2.743 1.575 -4.281 1.00 97.69 84 ILE A O 1
ATOM 655 N N . VAL A 1 85 ? -0.833 0.436 -4.638 1.00 96.94 85 VAL A N 1
ATOM 656 C CA . VAL A 1 85 ? -0.055 1.548 -5.188 1.00 96.94 85 VAL A CA 1
ATOM 657 C C . VAL A 1 85 ? 0.186 1.321 -6.671 1.00 96.94 85 VAL A C 1
ATOM 659 O O . VAL A 1 85 ? 0.672 0.257 -7.056 1.00 96.94 85 VAL A O 1
ATOM 662 N N . THR A 1 86 ? -0.102 2.328 -7.492 1.00 95.19 86 THR A N 1
ATOM 663 C CA . THR A 1 86 ? 0.185 2.326 -8.932 1.00 95.19 86 THR A CA 1
ATOM 664 C C . THR A 1 86 ? 1.155 3.453 -9.265 1.00 95.19 86 THR A C 1
ATOM 666 O O . THR A 1 86 ? 0.878 4.620 -9.004 1.00 95.19 86 THR A O 1
ATOM 669 N N . ASN A 1 87 ? 2.305 3.129 -9.860 1.00 93.50 87 ASN A N 1
ATOM 670 C CA . ASN A 1 87 ? 3.278 4.134 -10.299 1.00 93.50 87 ASN A CA 1
ATOM 671 C C . ASN A 1 87 ? 2.931 4.618 -11.714 1.00 93.50 87 ASN A C 1
ATOM 673 O O . ASN A 1 87 ? 3.590 4.264 -12.690 1.00 93.50 87 ASN A O 1
ATOM 677 N N . ASN A 1 88 ? 1.874 5.413 -11.828 1.00 86.81 88 ASN A N 1
ATOM 678 C CA . ASN A 1 88 ? 1.347 5.938 -13.090 1.00 86.81 88 ASN A CA 1
ATOM 679 C C . ASN A 1 88 ? 1.657 7.421 -13.322 1.00 86.81 88 ASN A C 1
ATOM 681 O O . ASN A 1 88 ? 1.025 8.050 -14.168 1.00 86.81 88 ASN A O 1
ATOM 685 N N . ALA A 1 89 ? 2.608 7.994 -12.588 1.00 79.75 89 ALA A N 1
ATOM 686 C CA . ALA A 1 89 ? 2.933 9.394 -12.788 1.00 79.75 89 ALA A CA 1
ATOM 687 C C . ALA A 1 89 ? 3.439 9.675 -14.201 1.00 79.75 89 ALA A C 1
ATOM 689 O O . ALA A 1 89 ? 4.132 8.855 -14.815 1.00 79.75 89 ALA A O 1
ATOM 690 N N . ASN A 1 90 ? 3.181 10.900 -14.650 1.00 77.88 90 ASN A N 1
ATOM 691 C CA . ASN A 1 90 ? 3.575 11.431 -15.957 1.00 77.88 90 ASN A CA 1
ATOM 692 C C . ASN A 1 90 ? 5.081 11.750 -16.056 1.00 77.88 90 ASN A C 1
ATOM 694 O O . ASN A 1 90 ? 5.498 12.686 -16.731 1.00 77.88 90 ASN A O 1
ATOM 698 N N . VAL A 1 91 ? 5.906 10.988 -15.340 1.00 74.44 91 VAL A N 1
ATOM 699 C CA . VAL A 1 91 ? 7.359 11.104 -15.319 1.00 74.44 91 VAL A CA 1
ATOM 700 C C . VAL A 1 91 ? 7.921 9.748 -15.723 1.00 74.44 91 VAL A C 1
ATOM 702 O O . VAL A 1 91 ? 7.969 8.821 -14.911 1.00 74.44 91 VAL A O 1
ATOM 705 N N . ASP A 1 92 ? 8.307 9.637 -16.993 1.00 72.62 92 ASP A N 1
ATOM 706 C CA . ASP A 1 92 ? 8.984 8.455 -17.523 1.00 72.62 92 ASP A CA 1
ATOM 707 C C . ASP A 1 92 ? 10.369 8.278 -16.876 1.00 72.62 92 ASP A C 1
ATOM 709 O O . ASP A 1 92 ? 10.944 9.202 -16.297 1.00 72.62 92 ASP A O 1
ATOM 713 N N . GLY A 1 93 ? 10.921 7.066 -16.967 1.00 81.50 93 GLY A N 1
ATOM 714 C CA . GLY A 1 93 ? 12.277 6.786 -16.480 1.00 81.50 93 GLY A CA 1
ATOM 715 C C . GLY A 1 93 ? 12.392 6.712 -14.958 1.00 81.50 93 GLY A C 1
ATOM 716 O O . GLY A 1 93 ? 13.484 6.888 -14.415 1.00 81.50 93 GLY A O 1
ATOM 717 N N . ARG A 1 94 ? 11.287 6.430 -14.252 1.00 87.25 94 ARG A N 1
ATOM 718 C CA . ARG A 1 94 ? 11.298 6.231 -12.797 1.00 87.25 94 ARG A CA 1
ATOM 719 C C . ARG A 1 94 ? 10.690 4.900 -12.356 1.00 87.25 94 ARG A C 1
ATOM 721 O O . ARG A 1 94 ? 9.615 4.507 -12.806 1.00 87.25 94 ARG A O 1
ATOM 728 N N . ALA A 1 95 ? 11.327 4.263 -11.384 1.00 90.81 95 ALA A N 1
ATOM 729 C CA . ALA A 1 95 ? 10.722 3.224 -10.554 1.00 90.81 95 ALA A CA 1
ATOM 730 C C . ALA A 1 95 ? 10.615 3.723 -9.110 1.00 90.81 95 ALA A C 1
ATOM 732 O O . ALA A 1 95 ? 11.365 4.611 -8.700 1.00 90.81 95 ALA A O 1
ATOM 733 N N . LEU A 1 96 ? 9.703 3.151 -8.328 1.00 93.06 96 LEU A N 1
ATOM 734 C CA . LEU A 1 96 ? 9.624 3.417 -6.893 1.00 93.06 96 LEU A CA 1
ATOM 735 C C . LEU A 1 96 ? 10.239 2.244 -6.129 1.00 93.06 96 LEU A C 1
ATOM 737 O O . LEU A 1 96 ? 9.833 1.099 -6.298 1.00 93.06 96 LEU A O 1
ATOM 741 N N . GLY A 1 97 ? 11.242 2.516 -5.309 1.00 92.94 97 GLY A N 1
ATOM 742 C CA . GLY A 1 97 ? 11.864 1.561 -4.405 1.00 92.94 97 GLY A CA 1
ATOM 743 C C . GLY A 1 97 ? 11.253 1.631 -3.010 1.00 92.94 97 GLY A C 1
ATOM 744 O O . GLY A 1 97 ? 10.876 2.706 -2.548 1.00 92.94 97 GLY A O 1
ATOM 745 N N . ASN A 1 98 ? 11.204 0.481 -2.336 1.00 94.31 98 ASN A N 1
ATOM 746 C CA . ASN A 1 98 ? 10.803 0.339 -0.935 1.00 94.31 98 ASN A CA 1
ATOM 747 C C . ASN A 1 98 ? 9.513 1.104 -0.576 1.00 94.31 98 ASN A C 1
ATOM 749 O O . ASN A 1 98 ? 9.473 1.840 0.408 1.00 94.31 98 ASN A O 1
ATOM 753 N N . VAL A 1 99 ? 8.473 0.939 -1.394 1.00 97.06 99 VAL A N 1
ATOM 754 C CA . VAL A 1 99 ? 7.176 1.592 -1.202 1.00 97.06 99 VAL A CA 1
ATOM 755 C C . VAL A 1 99 ? 6.492 0.982 0.017 1.00 97.06 99 VAL A C 1
ATOM 757 O O . VAL A 1 99 ? 6.104 -0.187 -0.006 1.00 97.06 99 VAL A O 1
ATOM 760 N N . ALA A 1 100 ? 6.354 1.758 1.083 1.00 97.88 100 ALA A N 1
ATOM 761 C CA . ALA A 1 100 ? 5.789 1.338 2.354 1.00 97.88 100 ALA A CA 1
ATOM 762 C C . ALA A 1 100 ? 4.607 2.231 2.728 1.00 97.88 100 ALA A C 1
ATOM 764 O O . ALA A 1 100 ? 4.727 3.453 2.724 1.00 97.88 100 ALA A O 1
ATOM 765 N N . PHE A 1 101 ? 3.495 1.613 3.113 1.00 97.88 101 PHE A N 1
ATOM 766 C CA . PHE A 1 101 ? 2.434 2.304 3.832 1.00 97.88 101 PHE A CA 1
ATOM 767 C C . PHE A 1 101 ? 2.757 2.290 5.326 1.00 97.88 101 PHE A C 1
ATOM 769 O O . PHE A 1 101 ? 3.153 1.252 5.875 1.00 97.88 101 PHE A O 1
ATOM 776 N N . VAL A 1 102 ? 2.626 3.441 5.971 1.00 97.44 102 VAL A N 1
ATOM 777 C CA . VAL A 1 102 ? 2.962 3.635 7.379 1.00 97.44 102 VAL A CA 1
ATOM 778 C C . VAL A 1 102 ? 1.805 4.340 8.065 1.00 97.44 102 VAL A C 1
ATOM 780 O O . VAL A 1 102 ? 1.359 5.382 7.607 1.00 97.44 102 VAL A O 1
ATOM 783 N N . VAL A 1 103 ? 1.354 3.779 9.183 1.00 97.06 103 VAL A N 1
ATOM 784 C CA . VAL A 1 103 ? 0.579 4.531 10.170 1.00 97.06 103 VAL A CA 1
ATOM 785 C C . VAL A 1 103 ? 1.592 5.231 11.066 1.00 97.06 103 VAL A C 1
ATOM 787 O O . VAL A 1 103 ? 2.350 4.560 11.770 1.00 97.06 103 VAL A O 1
ATOM 790 N N . ALA A 1 104 ? 1.688 6.550 10.928 1.00 93.56 104 ALA A N 1
ATOM 791 C CA . ALA A 1 104 ? 2.637 7.381 11.657 1.00 93.56 104 ALA A CA 1
ATOM 792 C C . ALA A 1 104 ? 2.180 7.602 13.102 1.00 93.56 104 ALA A C 1
ATOM 794 O O . ALA A 1 104 ? 2.999 7.543 14.017 1.00 93.56 104 ALA A O 1
ATOM 795 N N . GLU A 1 105 ? 0.875 7.782 13.291 1.00 92.81 105 GLU A N 1
ATOM 796 C CA . GLU A 1 105 ? 0.251 8.029 14.586 1.00 92.81 105 GLU A CA 1
ATOM 797 C C . GLU A 1 105 ? -1.135 7.373 14.641 1.00 92.81 105 GLU A C 1
ATOM 799 O O . GLU A 1 105 ? -1.808 7.218 13.620 1.00 92.81 105 GLU A O 1
ATOM 804 N N . SER A 1 106 ? -1.535 6.961 15.842 1.00 94.19 106 SER A N 1
ATOM 805 C CA . SER A 1 106 ? -2.880 6.490 16.167 1.00 94.19 106 SER A CA 1
ATOM 806 C C . SER A 1 106 ? -3.396 7.347 17.312 1.00 94.19 106 SER A C 1
ATOM 808 O O . SER A 1 106 ? -2.683 7.527 18.298 1.00 94.19 106 SER A O 1
ATOM 810 N N . SER A 1 107 ? -4.635 7.825 17.214 1.00 94.06 107 SER A N 1
ATOM 811 C CA . SER A 1 107 ? -5.293 8.542 18.315 1.00 94.06 107 SER A CA 1
ATOM 812 C C . SER A 1 107 ? -5.611 7.645 19.518 1.00 94.06 107 SER A C 1
ATOM 814 O O . SER A 1 107 ? -6.054 8.140 20.547 1.00 94.06 107 SER A O 1
ATOM 816 N N . GLU A 1 108 ? -5.435 6.329 19.375 1.00 90.56 108 GLU A N 1
ATOM 817 C CA . GLU A 1 108 ? -5.818 5.308 20.347 1.00 90.56 108 GLU A CA 1
ATOM 818 C C . GLU A 1 108 ? -4.650 4.365 20.640 1.00 90.56 108 GLU A C 1
ATOM 820 O O . GLU A 1 108 ? -4.077 3.760 19.725 1.00 90.56 108 GLU A O 1
ATOM 825 N N . GLU A 1 109 ? -4.342 4.153 21.923 1.00 91.06 109 GLU A N 1
ATOM 826 C CA . GLU A 1 109 ? -3.308 3.195 22.341 1.00 91.06 109 GLU A CA 1
ATOM 827 C C . GLU A 1 109 ? -3.695 1.747 22.012 1.00 91.06 109 GLU A C 1
ATOM 829 O O . GLU A 1 109 ? -2.830 0.885 21.842 1.00 91.06 109 GLU A O 1
ATOM 834 N N . ALA A 1 110 ? -4.998 1.483 21.894 1.00 93.12 110 ALA A N 1
ATOM 835 C CA . ALA A 1 110 ? -5.559 0.173 21.597 1.00 93.12 110 ALA A CA 1
ATOM 836 C C . ALA A 1 110 ? -5.251 -0.329 20.176 1.00 93.12 110 ALA A C 1
ATOM 838 O O . ALA A 1 110 ? -5.467 -1.515 19.917 1.00 93.12 110 ALA A O 1
ATOM 839 N N . ILE A 1 111 ? -4.752 0.530 19.276 1.00 95.38 111 ILE A N 1
ATOM 840 C CA . ILE A 1 111 ? -4.330 0.160 17.922 1.00 95.38 111 ILE A CA 1
ATOM 841 C C . ILE A 1 111 ? -2.860 0.523 17.726 1.00 95.38 111 ILE A C 1
ATOM 843 O O . ILE A 1 111 ? -2.497 1.694 17.768 1.00 95.38 111 ILE A O 1
ATOM 847 N N . GLN A 1 112 ? -2.012 -0.478 17.475 1.00 94.81 112 GLN A N 1
ATOM 848 C CA . GLN A 1 112 ? -0.564 -0.278 17.354 1.00 94.81 112 GLN A CA 1
ATOM 849 C C . GLN A 1 112 ? 0.018 -0.951 16.106 1.00 94.81 112 GLN A C 1
ATOM 851 O O . GLN A 1 112 ? -0.355 -2.083 15.789 1.00 94.81 112 GLN A O 1
ATOM 856 N N . PRO A 1 113 ? 0.971 -0.318 15.398 1.00 94.19 113 PRO A N 1
ATOM 857 C CA . PRO A 1 113 ? 1.671 -0.955 14.289 1.00 94.19 113 PRO A CA 1
ATOM 858 C C . PRO A 1 113 ? 2.442 -2.207 14.719 1.00 94.19 113 PRO A C 1
ATOM 860 O O . PRO A 1 113 ? 3.262 -2.165 15.631 1.00 94.19 113 PRO A O 1
ATOM 863 N N . ALA A 1 114 ? 2.224 -3.317 14.012 1.00 94.25 114 ALA A N 1
ATOM 864 C CA . ALA A 1 114 ? 2.880 -4.597 14.272 1.00 94.25 114 ALA A CA 1
ATOM 865 C C . ALA A 1 114 ? 3.853 -4.989 13.149 1.00 94.25 114 ALA A C 1
ATOM 867 O O . ALA A 1 114 ? 5.037 -5.218 13.391 1.00 94.25 114 ALA A O 1
ATOM 868 N N . ILE A 1 115 ? 3.375 -5.058 11.901 1.00 95.44 115 ILE A N 1
ATOM 869 C CA . ILE A 1 115 ? 4.176 -5.498 10.745 1.00 95.44 115 ILE A CA 1
ATOM 870 C C . ILE A 1 115 ? 3.973 -4.548 9.570 1.00 95.44 115 ILE A C 1
ATOM 872 O O . ILE A 1 115 ? 2.875 -4.057 9.325 1.00 95.44 115 ILE A O 1
ATOM 876 N N . ARG A 1 116 ? 5.038 -4.322 8.797 1.00 96.31 116 ARG A N 1
ATOM 877 C CA . ARG A 1 116 ? 4.976 -3.637 7.502 1.00 96.31 116 ARG A CA 1
ATOM 878 C C . ARG A 1 116 ? 5.612 -4.502 6.427 1.00 96.31 116 ARG A C 1
ATOM 880 O O . ARG A 1 116 ? 6.708 -5.027 6.625 1.00 96.31 116 ARG A O 1
ATOM 887 N N . VAL A 1 117 ? 4.948 -4.614 5.283 1.00 96.94 117 VAL A N 1
ATOM 888 C CA . VAL A 1 117 ? 5.464 -5.325 4.110 1.00 96.94 117 VAL A CA 1
ATOM 889 C C . VAL A 1 117 ? 5.515 -4.353 2.932 1.00 96.94 117 VAL A C 1
ATOM 891 O O . VAL A 1 117 ? 4.481 -4.092 2.316 1.00 96.94 117 VAL A O 1
ATOM 894 N N . PRO A 1 118 ? 6.692 -3.783 2.621 1.00 97.38 118 PRO A N 1
ATOM 895 C CA . PRO A 1 118 ? 6.831 -2.842 1.519 1.00 97.38 118 PRO A CA 1
ATOM 896 C C . PRO A 1 118 ? 6.879 -3.547 0.158 1.00 97.38 118 PRO A C 1
ATOM 898 O O . PRO A 1 118 ? 7.292 -4.705 0.049 1.00 97.38 118 PRO A O 1
ATOM 901 N N . ILE A 1 119 ? 6.541 -2.823 -0.908 1.00 96.19 119 ILE A N 1
ATOM 902 C CA . ILE A 1 119 ? 6.873 -3.219 -2.282 1.00 96.19 119 ILE A CA 1
ATOM 903 C C . ILE A 1 119 ? 8.343 -2.873 -2.512 1.00 96.19 119 ILE A C 1
ATOM 905 O O . ILE A 1 119 ? 8.747 -1.715 -2.397 1.00 96.19 119 ILE A O 1
ATOM 909 N N . ARG A 1 120 ? 9.169 -3.873 -2.828 1.00 92.44 120 ARG A N 1
ATOM 910 C CA . ARG A 1 120 ? 10.617 -3.661 -2.986 1.00 92.44 120 ARG A CA 1
ATOM 911 C C . ARG A 1 120 ? 10.945 -2.749 -4.160 1.00 92.44 120 ARG A C 1
ATOM 913 O O . ARG A 1 120 ? 11.740 -1.828 -3.996 1.00 92.44 120 ARG A O 1
ATOM 920 N N . VAL A 1 121 ? 10.333 -3.009 -5.310 1.00 91.62 121 VAL A N 1
ATOM 921 C CA . VAL A 1 121 ? 10.470 -2.215 -6.531 1.00 91.62 121 VAL A CA 1
ATOM 922 C C . VAL A 1 121 ? 9.118 -2.195 -7.232 1.00 91.62 121 VAL A C 1
ATOM 924 O O . VAL A 1 121 ? 8.521 -3.247 -7.440 1.00 91.62 121 VAL A O 1
ATOM 927 N N . LEU A 1 122 ? 8.655 -1.007 -7.601 1.00 93.94 122 LEU A N 1
ATOM 928 C CA . LEU A 1 122 ? 7.436 -0.768 -8.358 1.00 93.94 122 LEU A CA 1
ATOM 929 C C . LEU A 1 122 ? 7.804 -0.035 -9.661 1.00 93.94 122 LEU A C 1
ATOM 931 O O . LEU A 1 122 ? 8.077 1.172 -9.631 1.00 93.94 122 LEU A O 1
ATOM 935 N N . PRO A 1 123 ? 7.878 -0.751 -10.798 1.00 92.06 123 PRO A N 1
ATOM 936 C CA . PRO A 1 123 ? 8.188 -0.165 -12.101 1.00 92.06 123 PRO A CA 1
ATOM 937 C C . PRO A 1 123 ? 7.194 0.918 -12.529 1.00 92.06 123 PRO A C 1
ATOM 939 O O . PRO A 1 123 ? 6.104 1.043 -11.972 1.00 92.06 123 PRO A O 1
ATOM 942 N N . HIS A 1 124 ? 7.566 1.712 -13.532 1.00 89.62 124 HIS A N 1
ATOM 943 C CA . HIS A 1 124 ? 6.631 2.636 -14.178 1.00 89.62 124 HIS A CA 1
ATOM 944 C C . HIS A 1 124 ? 5.453 1.872 -14.787 1.00 89.62 124 HIS A C 1
ATOM 946 O O . HIS A 1 124 ? 5.643 0.794 -15.345 1.00 89.62 124 HIS A O 1
ATOM 952 N N . LYS A 1 125 ? 4.243 2.424 -14.657 1.00 89.62 125 LYS A N 1
ATOM 953 C CA . LYS A 1 125 ? 2.963 1.845 -15.108 1.00 89.62 125 LYS A CA 1
ATOM 954 C C . LYS A 1 125 ? 2.585 0.500 -14.472 1.00 89.62 125 LYS A C 1
ATOM 956 O O . LYS A 1 125 ? 1.598 -0.099 -14.886 1.00 89.62 125 LYS A O 1
ATOM 961 N N . ALA A 1 126 ? 3.303 0.058 -13.441 1.00 92.56 126 ALA A N 1
ATOM 962 C CA . ALA A 1 126 ? 2.965 -1.136 -12.677 1.00 92.56 126 ALA A CA 1
ATOM 963 C C . ALA A 1 126 ? 2.196 -0.794 -11.391 1.00 92.56 126 ALA A C 1
ATOM 965 O O . ALA A 1 126 ? 2.296 0.317 -10.854 1.00 92.56 126 ALA A O 1
ATOM 966 N N . GLY A 1 127 ? 1.453 -1.783 -10.888 1.00 95.19 127 GLY A N 1
ATOM 967 C CA . GLY A 1 127 ? 0.728 -1.729 -9.622 1.00 95.19 127 GLY A CA 1
ATOM 968 C C . GLY A 1 127 ? 1.122 -2.870 -8.685 1.00 95.19 127 GLY A C 1
ATOM 969 O O . GLY A 1 127 ? 1.453 -3.965 -9.136 1.00 95.19 127 GLY A O 1
ATOM 970 N N . GLY A 1 128 ? 1.079 -2.625 -7.378 1.00 96.56 128 GLY A N 1
ATOM 971 C CA . GLY A 1 128 ? 1.354 -3.632 -6.349 1.00 96.56 128 GLY A CA 1
ATOM 972 C C . GLY A 1 128 ? 0.712 -3.279 -5.010 1.00 96.56 128 GLY A C 1
ATOM 973 O O . GLY A 1 128 ? 0.100 -2.223 -4.879 1.00 96.56 128 GLY A O 1
ATOM 974 N N . ALA A 1 129 ? 0.857 -4.152 -4.009 1.00 97.44 129 ALA A N 1
ATOM 975 C CA . ALA A 1 129 ? 0.336 -3.901 -2.665 1.00 97.44 129 ALA A CA 1
ATOM 976 C C . ALA A 1 129 ? 1.453 -3.803 -1.618 1.00 97.44 129 ALA A C 1
ATOM 978 O O . ALA A 1 129 ? 2.274 -4.717 -1.469 1.00 97.44 129 ALA A O 1
ATOM 979 N N . ALA A 1 130 ? 1.445 -2.703 -0.869 1.00 97.75 130 ALA A N 1
ATOM 980 C CA . ALA A 1 130 ? 2.140 -2.584 0.403 1.00 97.75 130 ALA A CA 1
ATOM 981 C C . ALA A 1 130 ? 1.158 -2.893 1.539 1.00 97.75 130 ALA A C 1
ATOM 983 O O . ALA A 1 130 ? -0.026 -2.570 1.448 1.00 97.75 130 ALA A O 1
ATOM 984 N N . TRP A 1 131 ? 1.648 -3.506 2.613 1.00 98.06 131 TRP A N 1
ATOM 985 C CA . TRP A 1 131 ? 0.810 -3.929 3.734 1.00 98.06 131 TRP A CA 1
ATOM 986 C C . TRP A 1 131 ? 1.264 -3.297 5.040 1.00 98.06 131 TRP A C 1
ATOM 988 O O . TRP A 1 131 ? 2.465 -3.233 5.316 1.00 98.06 131 TRP A O 1
ATOM 998 N N . CYS A 1 132 ? 0.304 -2.902 5.869 1.00 97.81 132 CYS A N 1
ATOM 999 C CA . CYS A 1 132 ? 0.533 -2.507 7.252 1.00 97.81 132 CYS A CA 1
ATOM 1000 C C . CYS A 1 132 ? -0.440 -3.266 8.153 1.00 97.81 132 CYS A C 1
ATOM 1002 O O . CYS A 1 132 ? -1.650 -3.189 7.979 1.00 97.81 132 CYS A O 1
ATOM 1004 N N . VAL A 1 133 ? 0.097 -4.041 9.087 1.00 97.81 133 VAL A N 1
ATOM 1005 C CA . VAL A 1 133 ? -0.672 -4.771 10.092 1.00 97.81 133 VAL A CA 1
ATOM 1006 C C . VAL A 1 133 ? -0.638 -3.967 11.374 1.00 97.81 133 VAL A C 1
ATOM 1008 O O . VAL A 1 133 ? 0.451 -3.643 11.857 1.00 97.81 133 VAL A O 1
ATOM 1011 N N . LEU A 1 134 ? -1.810 -3.705 11.936 1.00 97.88 134 LEU A N 1
ATOM 1012 C CA . LEU A 1 134 ? -1.966 -3.132 13.263 1.00 97.88 134 LEU A CA 1
ATOM 1013 C C . LEU A 1 134 ? -2.551 -4.202 14.189 1.00 97.88 134 LEU A C 1
ATOM 1015 O O . LEU A 1 134 ? -3.515 -4.881 13.818 1.00 97.88 134 LEU A O 1
ATOM 1019 N N . SER A 1 135 ? -1.976 -4.364 15.378 1.00 96.62 135 SER A N 1
ATOM 1020 C CA . SER A 1 135 ? -2.643 -5.074 16.467 1.00 96.62 135 SER A CA 1
ATOM 1021 C C . SER A 1 135 ? -3.758 -4.192 17.017 1.00 96.62 135 SER A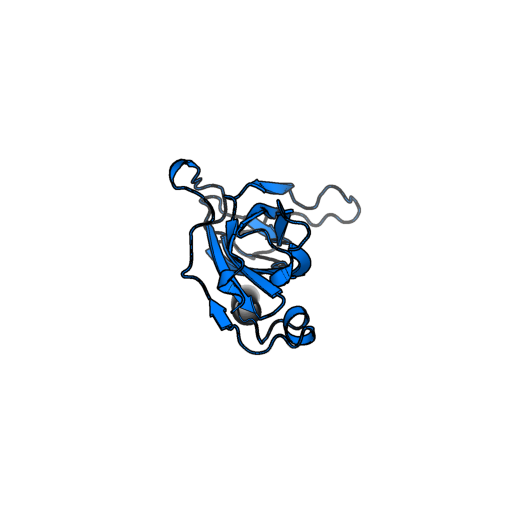 C 1
ATOM 1023 O O . SER A 1 135 ? -3.627 -2.969 17.052 1.00 96.62 135 SER A O 1
ATOM 1025 N N . ALA A 1 136 ? -4.864 -4.811 17.418 1.00 96.19 136 ALA A N 1
ATOM 1026 C CA . ALA A 1 136 ? -6.021 -4.115 17.956 1.00 96.19 136 ALA A CA 1
ATOM 1027 C C . ALA A 1 136 ? -6.510 -4.785 19.243 1.00 96.19 136 ALA A C 1
ATOM 1029 O O . ALA A 1 136 ? -6.555 -6.016 19.345 1.00 96.19 136 ALA A O 1
ATOM 1030 N N . LEU A 1 137 ? -6.920 -3.964 20.208 1.00 95.62 137 LEU A N 1
ATOM 1031 C CA . LEU A 1 137 ? -7.611 -4.367 21.433 1.00 95.62 137 LEU A CA 1
ATOM 1032 C C . LEU A 1 137 ? -8.999 -3.706 21.460 1.00 95.62 137 LEU A C 1
ATOM 1034 O O . LEU A 1 137 ? -9.170 -2.704 22.153 1.00 95.62 137 LEU A O 1
ATOM 1038 N N . PRO A 1 138 ? -9.996 -4.243 20.729 1.00 91.88 138 PRO A N 1
ATOM 1039 C CA . PRO A 1 138 ? -11.274 -3.561 20.500 1.00 91.88 138 PRO A CA 1
ATOM 1040 C C . PRO A 1 138 ? -12.015 -3.195 21.788 1.00 91.88 138 PRO A C 1
ATOM 1042 O O . PRO A 1 138 ? -12.600 -2.122 21.880 1.00 91.88 138 PRO A O 1
ATOM 1045 N N . GLN A 1 139 ? -11.915 -4.038 22.821 1.00 92.06 139 GLN A N 1
ATOM 1046 C CA . GLN A 1 139 ? -12.492 -3.786 24.147 1.00 92.06 139 GLN A CA 1
ATOM 1047 C C . GLN A 1 139 ? -11.900 -2.575 24.894 1.00 92.06 139 GLN A C 1
ATOM 1049 O O . GLN A 1 139 ? -12.427 -2.200 25.936 1.00 92.06 139 GLN A O 1
ATOM 1054 N N . ARG A 1 140 ? -10.789 -2.002 24.413 1.00 92.38 140 ARG A N 1
ATOM 1055 C CA . ARG A 1 140 ? -10.140 -0.812 24.990 1.00 92.38 140 ARG A CA 1
ATOM 1056 C C . ARG A 1 140 ? -10.300 0.438 24.120 1.00 92.38 140 ARG A C 1
ATOM 1058 O O . ARG A 1 140 ? -9.722 1.453 24.469 1.00 92.38 140 ARG A O 1
ATOM 1065 N N . MET A 1 141 ? -11.016 0.355 22.997 1.00 91.94 141 MET A N 1
ATOM 1066 C CA . MET A 1 141 ? -11.238 1.496 22.104 1.00 91.94 141 MET A CA 1
ATOM 1067 C C . MET A 1 141 ? -12.466 2.301 22.537 1.00 91.94 141 MET A C 1
ATOM 1069 O O . MET A 1 141 ? -13.536 1.716 22.739 1.00 91.94 141 MET A O 1
ATOM 1073 N N . GLU A 1 142 ? -12.368 3.630 22.561 1.00 86.62 142 GLU A N 1
ATOM 1074 C CA . GLU A 1 142 ? -13.482 4.534 22.886 1.00 86.62 142 GLU A CA 1
ATOM 1075 C C . GLU A 1 142 ? -14.309 4.893 21.633 1.00 86.62 142 GLU A C 1
ATOM 1077 O O . GLU A 1 142 ? -14.653 6.039 21.358 1.00 86.62 142 GLU A O 1
ATOM 1082 N N . GLY A 1 143 ? -14.651 3.872 20.842 1.00 87.25 143 GLY A N 1
ATOM 1083 C CA . GLY A 1 143 ? -15.494 3.993 19.648 1.00 87.25 143 GLY A CA 1
ATOM 1084 C C . GLY A 1 143 ? -14.709 4.067 18.341 1.00 87.25 143 GLY A C 1
ATOM 1085 O O . GLY A 1 143 ? -14.835 3.150 17.525 1.00 87.25 143 GLY A O 1
ATOM 1086 N N . THR A 1 144 ? -13.886 5.101 18.145 1.00 93.81 144 THR A N 1
ATOM 1087 C CA . THR A 1 144 ? -13.173 5.330 16.874 1.00 93.81 144 THR A CA 1
ATOM 1088 C C . THR A 1 144 ? -11.716 5.714 17.099 1.00 93.81 144 THR A C 1
ATOM 1090 O O . THR A 1 144 ? -11.423 6.652 17.828 1.00 93.81 144 THR A O 1
ATOM 1093 N N . ALA A 1 145 ? -10.814 5.034 16.396 1.00 95.12 145 ALA A N 1
ATOM 1094 C CA . ALA A 1 145 ? -9.420 5.429 16.260 1.00 95.12 145 ALA A CA 1
ATOM 1095 C C . ALA A 1 145 ? -9.198 6.152 14.928 1.00 95.12 145 ALA A C 1
ATOM 1097 O O . ALA A 1 145 ? -9.628 5.665 13.876 1.00 95.12 145 ALA A O 1
ATOM 1098 N N . THR A 1 146 ? -8.470 7.262 14.966 1.00 96.69 146 THR A N 1
ATOM 1099 C CA . THR A 1 146 ? -7.986 7.981 13.786 1.00 96.69 146 THR A CA 1
ATOM 1100 C C . THR A 1 146 ? -6.517 7.649 13.573 1.00 96.69 146 THR A C 1
ATOM 1102 O O . THR A 1 146 ? -5.713 7.713 14.504 1.00 96.69 146 THR A O 1
ATOM 1105 N N . LEU A 1 147 ? -6.171 7.261 12.348 1.00 97.38 147 LEU A N 1
ATOM 1106 C CA . LEU A 1 147 ? -4.829 6.840 11.966 1.00 97.38 147 LEU A CA 1
ATOM 1107 C C . LEU A 1 147 ? -4.224 7.847 10.991 1.00 97.38 147 LEU A C 1
ATOM 1109 O O . LEU A 1 147 ? -4.698 7.956 9.856 1.00 97.38 147 LEU A O 1
ATOM 1113 N N . THR A 1 148 ? -3.141 8.501 11.397 1.00 96.56 148 THR A N 1
ATOM 1114 C CA . THR A 1 148 ? -2.355 9.380 10.526 1.00 96.56 148 THR A CA 1
ATOM 1115 C C . THR A 1 148 ? -1.523 8.524 9.583 1.00 96.56 148 THR A C 1
ATOM 1117 O O . THR A 1 148 ? -0.713 7.699 10.024 1.00 96.56 148 THR A O 1
ATOM 1120 N N . CYS A 1 149 ? -1.737 8.674 8.277 1.00 96.81 149 CYS A N 1
ATOM 1121 C CA . CYS A 1 149 ? -1.225 7.741 7.276 1.00 96.81 149 CYS A CA 1
ATOM 1122 C C . CYS A 1 149 ? -0.209 8.387 6.333 1.00 96.81 149 CYS A C 1
ATOM 1124 O O . CYS A 1 149 ? -0.405 9.487 5.829 1.00 96.81 149 CYS A O 1
ATOM 1126 N N . GLU A 1 150 ? 0.853 7.651 6.018 1.00 96.38 150 GLU A N 1
ATOM 1127 C CA . GLU A 1 150 ? 1.910 8.086 5.110 1.00 96.38 150 GLU A CA 1
ATOM 1128 C C . GLU A 1 150 ? 2.246 6.999 4.085 1.00 96.38 150 GLU A C 1
ATOM 1130 O O . GLU A 1 150 ? 2.326 5.805 4.404 1.00 96.38 150 GLU A O 1
ATOM 1135 N N . LEU A 1 151 ? 2.556 7.420 2.859 1.00 97.00 151 LEU A N 1
ATOM 1136 C CA . LEU A 1 151 ? 3.294 6.610 1.900 1.00 97.00 151 LEU A CA 1
ATOM 1137 C C . LEU A 1 151 ? 4.765 7.030 1.907 1.00 97.00 151 LEU A C 1
ATOM 1139 O O . LEU A 1 151 ? 5.107 8.178 1.631 1.00 97.00 151 LEU A O 1
ATOM 1143 N N . ARG A 1 152 ? 5.662 6.083 2.175 1.00 96.81 152 ARG A N 1
ATOM 1144 C CA . ARG A 1 152 ? 7.112 6.296 2.110 1.00 96.81 152 ARG A CA 1
ATOM 1145 C C . ARG A 1 152 ? 7.683 5.520 0.939 1.00 96.81 152 ARG A C 1
ATOM 1147 O O . ARG A 1 152 ? 7.435 4.323 0.824 1.00 96.81 152 ARG A O 1
ATOM 1154 N N . TYR A 1 153 ? 8.447 6.169 0.072 1.00 95.12 153 TYR A N 1
ATOM 1155 C CA . TYR A 1 153 ? 9.052 5.505 -1.084 1.00 95.12 153 TYR A CA 1
ATOM 1156 C C . TYR A 1 153 ? 10.300 6.238 -1.570 1.00 95.12 153 TYR A C 1
ATOM 1158 O O . TYR A 1 153 ? 10.489 7.423 -1.310 1.00 95.12 153 TYR A O 1
ATOM 1166 N N . THR A 1 154 ? 11.150 5.543 -2.318 1.00 92.88 154 THR A N 1
ATOM 1167 C CA . THR A 1 154 ? 12.350 6.112 -2.939 1.00 92.88 154 THR A CA 1
ATOM 1168 C C . THR A 1 154 ? 12.164 6.178 -4.448 1.00 92.88 154 THR A C 1
ATOM 1170 O O . THR A 1 154 ? 11.905 5.163 -5.082 1.00 92.88 154 THR A O 1
ATOM 1173 N N . VAL A 1 155 ? 12.313 7.349 -5.060 1.00 91.25 155 VAL A N 1
ATOM 1174 C CA . VAL A 1 155 ? 12.321 7.472 -6.525 1.00 91.25 155 VAL A CA 1
ATOM 1175 C C . VAL A 1 155 ? 13.682 7.032 -7.051 1.00 91.25 155 VAL A C 1
ATOM 1177 O O . VAL A 1 155 ? 14.707 7.617 -6.698 1.00 91.25 155 VAL A O 1
ATOM 1180 N N . LEU A 1 156 ? 13.675 6.012 -7.905 1.00 89.19 156 LEU A N 1
ATOM 1181 C CA . LEU A 1 156 ? 14.843 5.444 -8.568 1.00 89.19 156 LEU A CA 1
ATOM 1182 C C . LEU A 1 156 ? 14.828 5.851 -10.042 1.00 89.19 156 LEU A C 1
ATOM 1184 O O . LEU A 1 156 ? 13.859 5.571 -10.748 1.00 89.19 156 LEU A O 1
ATOM 1188 N N . ALA A 1 157 ? 15.905 6.480 -10.510 1.00 87.50 157 ALA A N 1
ATOM 1189 C CA . ALA A 1 157 ? 16.088 6.769 -11.928 1.00 87.50 157 ALA A CA 1
ATOM 1190 C C . ALA A 1 157 ? 16.416 5.469 -12.676 1.00 87.50 157 ALA A C 1
ATOM 1192 O O . ALA A 1 157 ? 17.349 4.754 -12.294 1.00 87.50 157 ALA A O 1
ATOM 1193 N N . ILE A 1 158 ? 15.654 5.160 -13.723 1.00 84.00 158 ILE A N 1
ATOM 1194 C CA . ILE A 1 158 ? 15.819 3.954 -14.535 1.00 84.00 158 ILE A CA 1
ATOM 1195 C C . ILE A 1 158 ? 15.929 4.300 -16.016 1.00 84.00 158 ILE A C 1
ATOM 1197 O O . ILE A 1 158 ? 15.312 5.243 -1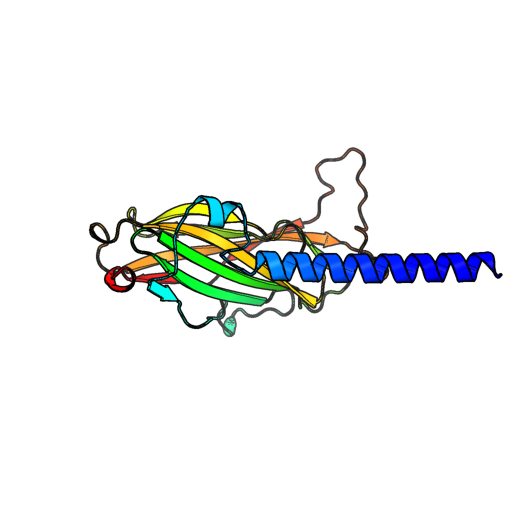6.508 1.00 84.00 158 ILE A O 1
ATOM 1201 N N . ASP A 1 159 ? 16.700 3.498 -16.735 1.00 82.00 159 ASP A N 1
ATOM 1202 C CA . ASP A 1 159 ? 16.709 3.503 -18.186 1.00 82.00 159 ASP A CA 1
ATOM 1203 C C . ASP A 1 159 ? 15.362 2.965 -18.685 1.00 82.00 159 ASP A C 1
ATOM 1205 O O . ASP A 1 159 ? 14.951 1.858 -18.331 1.00 82.00 159 ASP A O 1
ATOM 1209 N N . THR A 1 160 ? 14.664 3.743 -19.508 1.00 77.94 160 THR A N 1
ATOM 1210 C CA . THR A 1 160 ? 13.314 3.409 -19.992 1.00 77.94 160 THR A CA 1
ATOM 1211 C C . THR A 1 160 ? 13.287 2.197 -20.919 1.00 77.94 160 THR A C 1
ATOM 1213 O O . THR A 1 160 ? 12.234 1.589 -21.090 1.00 77.94 160 THR A O 1
ATOM 1216 N N . THR A 1 161 ? 14.429 1.822 -21.501 1.00 75.69 161 THR A N 1
ATOM 1217 C CA . THR A 1 161 ? 14.528 0.715 -22.461 1.00 75.69 161 THR A CA 1
ATOM 1218 C C . THR A 1 161 ? 14.803 -0.619 -21.767 1.00 75.69 161 THR A C 1
ATOM 1220 O O . THR A 1 161 ? 14.316 -1.667 -22.187 1.00 75.69 161 THR A O 1
ATOM 1223 N N . THR A 1 162 ? 15.608 -0.602 -20.709 1.00 71.44 162 THR A N 1
ATOM 1224 C CA . THR A 1 162 ? 16.106 -1.803 -20.022 1.00 71.44 162 THR A CA 1
ATOM 1225 C C . THR A 1 162 ? 15.514 -1.986 -18.626 1.00 71.44 162 THR A C 1
ATOM 1227 O O . THR A 1 162 ? 15.660 -3.060 -18.031 1.00 71.44 162 THR A O 1
ATOM 1230 N N . GLY A 1 163 ? 14.885 -0.945 -18.069 1.00 72.44 163 GLY A N 1
ATOM 1231 C CA . GLY A 1 163 ? 14.444 -0.900 -16.676 1.00 72.44 163 GLY A CA 1
ATOM 1232 C C . GLY A 1 163 ? 15.602 -1.012 -15.678 1.00 72.44 163 GLY A C 1
ATOM 1233 O O . GLY A 1 163 ? 15.387 -1.370 -14.518 1.00 72.44 163 GLY A O 1
ATOM 1234 N N . ALA A 1 164 ? 16.844 -0.805 -16.130 1.00 74.00 164 ALA A N 1
ATOM 1235 C CA . ALA A 1 164 ? 18.023 -0.842 -15.279 1.00 74.00 164 ALA A CA 1
ATOM 1236 C C . ALA A 1 164 ? 18.169 0.490 -14.529 1.00 74.00 164 ALA A C 1
ATOM 1238 O O . ALA A 1 164 ? 17.928 1.539 -15.125 1.00 74.00 164 ALA A O 1
ATOM 1239 N N . PRO A 1 165 ? 18.578 0.483 -13.250 1.00 70.69 165 PRO A N 1
ATOM 1240 C CA . PRO A 1 165 ? 18.921 1.713 -12.545 1.00 70.69 165 PRO A CA 1
ATOM 1241 C C . PRO A 1 165 ? 20.004 2.496 -13.297 1.00 70.69 165 PRO A C 1
ATOM 1243 O O . PRO A 1 165 ? 21.011 1.917 -13.705 1.00 70.69 165 PRO A O 1
ATOM 1246 N N . LEU A 1 166 ? 19.812 3.808 -13.456 1.00 72.94 166 LEU A N 1
ATOM 1247 C CA . LEU A 1 166 ? 20.794 4.699 -14.091 1.00 72.94 166 LEU A CA 1
ATOM 1248 C C . LEU A 1 166 ? 21.986 5.018 -13.170 1.00 72.94 166 LEU A C 1
ATOM 1250 O O . LEU A 1 166 ? 23.024 5.469 -13.645 1.00 72.94 166 LEU A O 1
ATOM 1254 N N . SER A 1 167 ? 21.863 4.741 -11.869 1.00 60.88 167 SER A N 1
ATOM 1255 C CA . SER A 1 167 ? 22.903 4.976 -10.865 1.00 60.88 167 SER A CA 1
ATOM 1256 C C . SER A 1 167 ? 23.456 3.649 -10.334 1.00 60.88 167 SER A C 1
ATOM 1258 O O . SER A 1 167 ? 22.827 3.000 -9.500 1.00 60.88 167 SER A O 1
ATOM 1260 N N . PHE A 1 168 ? 24.653 3.254 -10.781 1.00 49.28 168 PHE A N 1
ATOM 1261 C CA . PHE A 1 168 ? 25.478 2.233 -10.123 1.00 49.28 168 PHE A CA 1
ATOM 1262 C C . PHE A 1 168 ? 26.534 2.936 -9.263 1.00 49.28 168 PHE A C 1
ATOM 1264 O O . PHE A 1 168 ? 27.636 3.227 -9.720 1.00 49.28 168 PHE A O 1
ATOM 1271 N N . GLY A 1 169 ? 26.192 3.258 -8.018 1.00 44.06 169 GLY A N 1
ATOM 1272 C CA . GLY A 1 169 ? 27.131 3.853 -7.070 1.00 44.06 169 GLY A CA 1
ATOM 1273 C C . GLY A 1 169 ? 27.958 2.792 -6.350 1.00 44.06 169 GLY A C 1
ATOM 1274 O O . GLY A 1 169 ? 27.636 2.426 -5.223 1.00 44.06 169 GLY A O 1
ATOM 1275 N N . LEU A 1 170 ? 29.040 2.312 -6.967 1.00 38.41 170 LEU A N 1
ATOM 1276 C CA . LEU A 1 170 ? 30.139 1.698 -6.215 1.00 38.41 170 LEU A CA 1
ATOM 1277 C C . LEU A 1 170 ? 30.746 2.784 -5.309 1.00 38.41 170 LEU A C 1
ATOM 1279 O O . LEU A 1 170 ? 31.494 3.636 -5.775 1.00 38.41 170 LEU A O 1
ATOM 1283 N N . GLY A 1 171 ? 30.401 2.766 -4.019 1.00 36.47 171 GLY A N 1
ATOM 1284 C CA . GLY A 1 171 ? 31.199 3.424 -2.978 1.00 36.47 171 GLY A CA 1
ATOM 1285 C C . GLY A 1 171 ? 30.731 4.778 -2.434 1.00 36.47 171 GLY A C 1
ATOM 1286 O O . GLY A 1 171 ? 31.514 5.405 -1.731 1.00 36.47 171 GLY A O 1
ATOM 1287 N N . ASN A 1 172 ? 29.492 5.233 -2.671 1.00 35.12 172 ASN A N 1
ATOM 1288 C CA . ASN A 1 172 ? 28.970 6.422 -1.976 1.00 35.12 172 ASN A CA 1
ATOM 1289 C C . ASN A 1 172 ? 27.515 6.211 -1.495 1.00 35.12 172 ASN A C 1
ATOM 1291 O O . ASN A 1 172 ? 26.615 6.088 -2.335 1.00 35.12 172 ASN A O 1
ATOM 1295 N N . PRO A 1 173 ? 27.238 6.177 -0.173 1.00 45.34 173 PRO A N 1
ATOM 1296 C CA . PRO A 1 173 ? 25.921 5.813 0.372 1.00 45.34 173 PRO A CA 1
ATOM 1297 C C . PRO A 1 173 ? 24.805 6.831 0.061 1.00 45.34 173 PRO A C 1
ATOM 1299 O O . PRO A 1 173 ? 23.634 6.538 0.287 1.00 45.34 173 PRO A O 1
ATOM 1302 N N . GLY A 1 174 ? 25.148 8.001 -0.496 1.00 42.09 174 GLY A N 1
ATOM 1303 C CA . GLY A 1 174 ? 24.218 9.080 -0.855 1.00 42.09 174 GLY A CA 1
ATOM 1304 C C . GLY A 1 174 ? 23.694 9.087 -2.300 1.00 42.09 174 GLY A C 1
ATOM 1305 O O . GLY A 1 174 ? 23.058 10.058 -2.690 1.00 42.09 174 GLY A O 1
ATOM 1306 N N . SER A 1 175 ? 23.949 8.052 -3.113 1.00 47.75 175 SER A N 1
ATOM 1307 C CA . SER A 1 175 ? 23.519 7.990 -4.533 1.00 47.75 175 SER A CA 1
ATOM 1308 C C . SER A 1 175 ? 22.223 7.190 -4.788 1.00 47.75 175 SER A C 1
ATOM 1310 O O . SER A 1 175 ? 21.835 6.956 -5.935 1.00 47.75 175 SER A O 1
ATOM 1312 N N . ASN A 1 176 ? 21.523 6.790 -3.722 1.00 60.09 176 ASN A N 1
ATOM 1313 C CA . ASN A 1 176 ? 20.391 5.859 -3.752 1.00 60.09 176 ASN A CA 1
ATOM 1314 C C . ASN A 1 176 ? 19.032 6.568 -3.877 1.00 60.09 176 ASN A C 1
ATOM 1316 O O . ASN A 1 176 ? 18.246 6.563 -2.936 1.00 60.09 176 ASN A O 1
ATOM 1320 N N . GLY A 1 177 ? 18.739 7.166 -5.035 1.00 69.56 177 GLY A N 1
ATOM 1321 C CA . GLY A 1 177 ? 17.436 7.795 -5.293 1.00 69.56 177 GLY A CA 1
ATOM 1322 C C . GLY A 1 177 ? 17.052 8.900 -4.293 1.00 69.56 177 GLY A C 1
ATOM 1323 O O . GLY A 1 177 ? 17.823 9.274 -3.413 1.00 69.56 177 GLY A O 1
ATOM 1324 N N . ARG A 1 178 ? 15.849 9.465 -4.428 1.00 84.38 178 ARG A N 1
ATOM 1325 C CA . ARG A 1 178 ? 15.318 10.442 -3.458 1.00 84.38 178 ARG A CA 1
ATOM 1326 C C . ARG A 1 178 ? 14.155 9.825 -2.702 1.00 84.38 178 ARG A C 1
ATOM 1328 O O . ARG A 1 178 ? 13.199 9.380 -3.331 1.00 84.38 178 ARG A O 1
ATOM 1335 N N . THR A 1 179 ? 14.234 9.802 -1.375 1.00 90.38 179 THR A N 1
ATOM 1336 C CA . THR A 1 179 ? 13.131 9.350 -0.520 1.00 90.38 179 THR A CA 1
ATOM 1337 C C . THR A 1 179 ? 12.094 10.453 -0.370 1.00 90.38 179 THR A C 1
ATOM 1339 O O . THR A 1 179 ? 12.434 11.620 -0.173 1.00 90.38 179 THR A O 1
ATOM 1342 N N . PHE A 1 180 ? 10.833 10.062 -0.471 1.00 91.69 180 PHE A N 1
ATOM 1343 C CA . PHE A 1 180 ? 9.664 10.893 -0.269 1.00 91.69 180 PHE A CA 1
ATOM 1344 C C . PHE A 1 180 ? 8.830 10.297 0.859 1.00 91.69 180 PHE A C 1
ATOM 1346 O O . PHE A 1 180 ? 8.724 9.074 0.995 1.00 91.69 180 PHE A O 1
ATOM 1353 N N . ILE A 1 181 ? 8.265 11.192 1.656 1.00 94.44 181 ILE A N 1
ATOM 1354 C CA . ILE A 1 181 ? 7.199 10.908 2.604 1.00 94.44 181 ILE A CA 1
ATOM 1355 C C . ILE A 1 181 ? 6.015 11.713 2.093 1.00 94.44 181 ILE A C 1
ATOM 1357 O O . ILE A 1 181 ? 6.123 12.919 1.876 1.00 94.44 181 ILE A O 1
ATOM 1361 N N . GLU A 1 182 ? 4.936 11.011 1.809 1.00 92.56 182 GLU A N 1
ATOM 1362 C CA . GLU A 1 182 ? 3.701 11.567 1.295 1.00 92.56 182 GLU A CA 1
ATOM 1363 C C . GLU A 1 182 ? 2.622 11.353 2.347 1.00 92.56 182 GLU A C 1
ATOM 1365 O O . GLU A 1 182 ? 2.279 10.212 2.652 1.00 92.56 182 GLU A O 1
ATOM 1370 N N . GLU A 1 183 ? 2.099 12.446 2.890 1.00 93.19 183 GLU A N 1
ATOM 1371 C CA . GLU A 1 183 ? 0.941 12.413 3.779 1.00 93.19 183 GLU A CA 1
ATOM 1372 C C . GLU A 1 183 ? -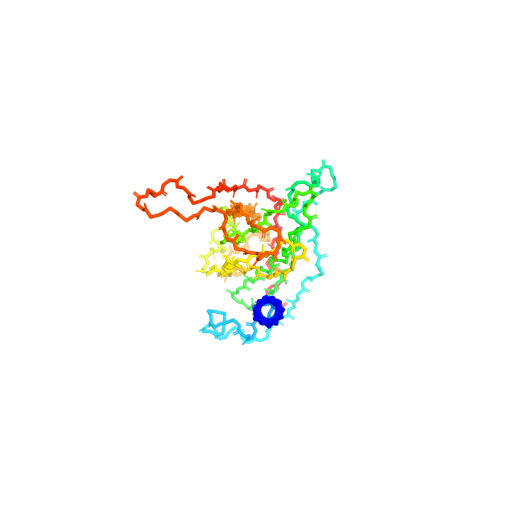0.302 12.009 2.980 1.00 93.19 183 GLU A C 1
ATOM 1374 O O . GLU A 1 183 ? -0.600 12.557 1.910 1.00 93.19 183 GLU A O 1
ATOM 1379 N N . LEU A 1 184 ? -1.002 11.005 3.492 1.00 94.56 184 LEU A N 1
ATOM 1380 C CA . LEU A 1 184 ? -2.267 10.517 2.966 1.00 94.56 184 LEU A CA 1
ATOM 1381 C C . LEU A 1 184 ? -3.398 11.016 3.865 1.00 94.56 184 LEU A C 1
ATOM 1383 O O . LEU A 1 184 ? -3.162 11.519 4.958 1.00 94.56 184 LEU A O 1
ATOM 1387 N N . GLN A 1 185 ? -4.641 10.871 3.413 1.00 94.00 185 GLN A N 1
ATOM 1388 C CA . GLN A 1 185 ? -5.778 11.156 4.282 1.00 94.00 185 GLN A CA 1
ATOM 1389 C C . GLN A 1 185 ? -5.782 10.207 5.488 1.00 94.00 185 GLN A C 1
ATOM 1391 O O . GLN A 1 185 ? -5.448 9.020 5.358 1.00 94.00 185 GLN A O 1
ATOM 1396 N N . ASP A 1 186 ? -6.235 10.721 6.625 1.00 95.44 186 ASP A N 1
ATOM 1397 C CA . ASP A 1 186 ? -6.398 9.921 7.828 1.00 95.44 186 ASP A CA 1
ATOM 1398 C C . ASP A 1 186 ? -7.434 8.815 7.622 1.00 95.44 186 ASP A C 1
ATOM 1400 O O . ASP A 1 186 ? -8.395 8.940 6.850 1.00 95.44 186 ASP A O 1
ATOM 1404 N N . LEU A 1 187 ? -7.229 7.700 8.317 1.00 96.50 187 LEU A N 1
ATOM 1405 C CA . LEU A 1 187 ? -8.132 6.560 8.267 1.00 96.50 187 LEU A CA 1
ATOM 1406 C C . LEU A 1 187 ? -8.827 6.371 9.605 1.00 96.50 187 LEU A C 1
ATOM 1408 O O . LEU A 1 187 ? -8.183 6.224 10.635 1.00 96.50 187 LEU A O 1
ATOM 1412 N N . GLU A 1 188 ? -10.148 6.261 9.558 1.00 96.31 188 GLU A N 1
ATOM 1413 C CA . GLU A 1 188 ? -10.950 5.922 10.730 1.00 96.31 188 GLU A CA 1
ATOM 1414 C C . GLU A 1 188 ? -11.097 4.403 10.880 1.00 96.31 188 GLU A C 1
ATOM 1416 O O . GLU A 1 188 ? -11.361 3.669 9.910 1.00 96.31 188 GLU A O 1
ATOM 1421 N N . VAL A 1 189 ? -10.964 3.922 12.111 1.00 96.44 189 VAL A N 1
ATOM 1422 C CA . VAL A 1 189 ? -11.193 2.532 12.504 1.00 96.44 189 VAL A CA 1
ATOM 1423 C C . VAL A 1 189 ? -12.162 2.497 13.678 1.00 96.44 189 VAL A C 1
ATOM 1425 O O . VAL A 1 189 ? -11.855 2.971 14.763 1.00 96.44 189 VAL A O 1
ATOM 1428 N N . PHE A 1 190 ? -13.328 1.895 13.460 1.00 95.31 190 PHE A N 1
ATOM 1429 C CA . PHE A 1 190 ? -14.383 1.780 14.462 1.00 95.31 190 PHE A CA 1
ATOM 1430 C C . PHE A 1 190 ? -14.253 0.465 15.233 1.00 95.31 190 PHE A C 1
ATOM 1432 O O . PHE A 1 190 ? -13.981 -0.579 14.635 1.00 95.31 190 PHE A O 1
ATOM 1439 N N . SER A 1 191 ? -14.490 0.489 16.544 1.00 93.50 191 SER A N 1
ATOM 1440 C CA . SER A 1 191 ? -14.455 -0.709 17.398 1.00 93.50 191 SER A CA 1
ATOM 1441 C C . SER A 1 191 ? -15.490 -1.760 16.976 1.00 93.50 191 SER A C 1
ATOM 1443 O O . SER A 1 191 ? -15.239 -2.961 17.068 1.00 93.50 191 SER A O 1
ATOM 1445 N N . SER A 1 192 ? -16.621 -1.318 16.421 1.00 93.50 192 SER A N 1
ATOM 1446 C CA . SER A 1 192 ? -17.676 -2.181 15.880 1.00 93.50 192 SER A CA 1
ATOM 1447 C C . SER A 1 192 ? -17.233 -3.025 14.683 1.00 93.50 192 SER A C 1
ATOM 1449 O O . SER A 1 192 ? -17.880 -4.017 14.376 1.00 93.50 192 SER A O 1
ATOM 1451 N N . HIS A 1 193 ? -16.127 -2.680 14.017 1.00 94.75 193 HIS A N 1
ATOM 1452 C CA . HIS A 1 193 ? -15.611 -3.447 12.883 1.00 94.75 193 HIS A CA 1
ATOM 1453 C C . HIS A 1 193 ? -14.892 -4.749 13.286 1.00 94.75 193 HIS A C 1
ATOM 1455 O O . HIS A 1 193 ? -14.521 -5.540 12.418 1.00 94.75 193 HIS A O 1
ATOM 1461 N N . PHE A 1 194 ? -14.674 -4.981 14.581 1.00 93.38 194 PHE A N 1
ATOM 1462 C CA . PHE A 1 194 ? -13.985 -6.170 15.091 1.00 93.38 194 PHE A CA 1
ATOM 1463 C C . PHE A 1 194 ? -14.931 -7.297 15.537 1.00 93.38 194 PHE A C 1
ATOM 1465 O O . PHE A 1 194 ? -14.451 -8.305 16.062 1.00 93.38 194 PHE A O 1
ATOM 1472 N N . ALA A 1 195 ? -16.242 -7.129 15.339 1.00 86.88 195 ALA A N 1
ATOM 1473 C CA . ALA A 1 195 ? -17.295 -8.066 15.727 1.00 86.88 195 ALA A CA 1
ATOM 1474 C C . ALA A 1 195 ? -18.112 -8.542 14.519 1.00 86.88 195 ALA A C 1
ATOM 1476 O O . ALA A 1 195 ? -18.259 -7.758 13.552 1.00 86.88 195 ALA A O 1
#

Organism: NCBI:txid1486917

Secondary structure (DSSP, 8-state):
-HHHHHHHHHHHHHHHHHHHHHHHHHHHHTSTTT-HHHHTTT--S-SEEPPPEESS-GGG--TTSPEEEEEEEEETTEEEEEEEEE---S-SSEEEEEEEEEEEEES-TTEEEEEEE-EEEE-TT-EEEEEEEEEE-GGG--SEEEEEEEEEEEEEEB-TTT--BS---SS-TT-S-EEEEEEPPPEEEEGGGG-